Protein AF-0000000069652995 (afdb_homodimer)

Secondary structure (DSSP, 8-state):
-HHHHHHHHHHHHHHHHHHHHHHHHHHHHHHHHHHHHHHHHHHHHHHHHHHH-TTS----TT--EEE-HHHHHHHHHHHHHHHHHHHH-S--TTPPP--EEE---HHHHHHHHHHHHHHHHHHHHHTTTS-TTS-------S---S-S------TTS-------/-HHHHHHHHHHHHHHHHHHHHHHHHHHHHHHHHHHHHHHHHHHHHHHHHHHH-TTS----TT--EEE-HHHHHHHHHHHHHHHHHHHH-S--TTPPP--EEE---HHHHHHHHHHHHHHHHHHHHHTTSS-TTS-----S-S---TTS------TTS-------

Radius of gyration: 25.68 Å; Cα contacts (8 Å, |Δi|>4): 284; chains: 2; bounding box: 62×75×65 Å

Foldseek 3Di:
DVVVVVVVVVVVVVVLVVLVVVLVVVVVVVQVVLCVVLVVLLVVLLVVVCVLCVPPPSPPPPDDDDDGPVRSVVSSVVSVVVVCCSVVNDDDPDDDDDDDDDDDDPSVVSVVVSVVVVVVVVCVPPPVPPDPAAPPVPDDDDDPDPDDDRPRHHPPPPPDPPPD/DVVVVVVVVVVVVVVLVVLVVVLVVVVVVVQVVLVVVLVVLLVVLLVVVCVLCVPPPSPPPPDDDDDGPVRSVVSSVVSVVVVCCSVVNDDDPDDDDDDDDDDDDPSVVSVVVSVVVVVVVVCVPPPPPPDPDDDPVPDDDDDPDPPDDRPRPPPPPPPDPPPD

Organism: Araneus ventricosus (NCBI:txid182803)

Structure (mmCIF, N/CA/C/O backbone):
data_AF-0000000069652995-model_v1
#
loop_
_entity.id
_entity.type
_entity.pdbx_description
1 polymer 'Uncharacterized protein'
#
loop_
_atom_site.group_PDB
_atom_site.id
_atom_site.type_symbol
_atom_site.label_atom_id
_atom_site.label_alt_id
_atom_site.label_comp_id
_atom_site.label_asym_id
_atom_site.label_entity_id
_atom_site.label_seq_id
_atom_site.pdbx_PDB_ins_code
_atom_site.Cartn_x
_atom_site.Cartn_y
_atom_site.Cartn_z
_atom_site.occupancy
_atom_site.B_iso_or_equiv
_atom_site.auth_seq_id
_atom_site.auth_comp_id
_atom_site.auth_asym_id
_atom_site.auth_atom_id
_atom_site.pdbx_PDB_model_num
ATOM 1 N N . VAL A 1 1 ? -3.199 -42.75 -15.859 1 68.06 1 VAL A N 1
ATOM 2 C CA . VAL A 1 1 ? -3.514 -42.219 -14.547 1 68.06 1 VAL A CA 1
ATOM 3 C C . VAL A 1 1 ? -2.547 -41.062 -14.211 1 68.06 1 VAL A C 1
ATOM 5 O O . VAL A 1 1 ? -2.973 -39.969 -13.914 1 68.06 1 VAL A O 1
ATOM 8 N N . LEU A 1 2 ? -1.326 -41.344 -14.555 1 74.88 2 LEU A N 1
ATOM 9 C CA . LEU A 1 2 ? -0.29 -40.375 -14.203 1 74.88 2 LEU A CA 1
ATOM 10 C C . LEU A 1 2 ? -0.426 -39.094 -15.023 1 74.88 2 LEU A C 1
ATOM 12 O O . LEU A 1 2 ? -0.354 -38 -14.477 1 74.88 2 LEU A O 1
ATOM 16 N N . VAL A 1 3 ? -0.764 -39.25 -16.266 1 75.81 3 VAL A N 1
ATOM 17 C CA . VAL A 1 3 ? -0.877 -38.125 -17.172 1 75.81 3 VAL A CA 1
ATOM 18 C C . VAL A 1 3 ? -2.072 -37.25 -16.781 1 75.81 3 VAL A C 1
ATOM 20 O O . VAL A 1 3 ? -1.982 -36.031 -16.766 1 75.81 3 VAL A O 1
ATOM 23 N N . ARG A 1 4 ? -3.117 -37.844 -16.422 1 78.81 4 ARG A N 1
ATOM 24 C CA . ARG A 1 4 ? -4.324 -37.125 -16.031 1 78.81 4 ARG A CA 1
ATOM 25 C C . ARG A 1 4 ? -4.102 -36.375 -14.727 1 78.81 4 ARG A C 1
ATOM 27 O 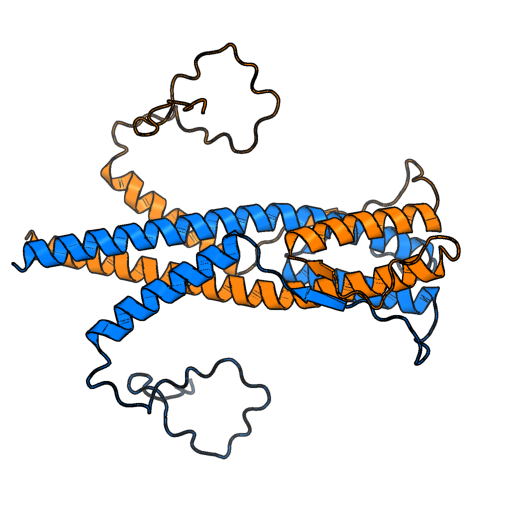O . ARG A 1 4 ? -4.508 -35.219 -14.617 1 78.81 4 ARG A O 1
ATOM 34 N N . ASP A 1 5 ? -3.455 -37.031 -13.812 1 80.56 5 ASP A N 1
ATOM 35 C CA . ASP A 1 5 ? -3.154 -36.375 -12.539 1 80.56 5 ASP A CA 1
ATOM 36 C C . ASP A 1 5 ? -2.252 -35.156 -12.734 1 80.56 5 ASP A C 1
ATOM 38 O O . ASP A 1 5 ? -2.484 -34.125 -12.141 1 80.56 5 ASP A O 1
ATOM 42 N N . LEU A 1 6 ? -1.29 -35.344 -13.578 1 80.56 6 LEU A N 1
ATOM 43 C CA . LEU A 1 6 ? -0.361 -34.25 -13.844 1 80.56 6 LEU A CA 1
ATOM 44 C C . LEU A 1 6 ? -1.064 -33.094 -14.562 1 80.56 6 LEU A C 1
ATOM 46 O O . LEU A 1 6 ? -0.786 -31.938 -14.297 1 80.56 6 LEU A O 1
ATOM 50 N N . ALA A 1 7 ? -1.913 -33.469 -15.359 1 83.69 7 ALA A N 1
ATOM 51 C CA . ALA A 1 7 ? -2.66 -32.469 -16.109 1 83.69 7 ALA A CA 1
ATOM 52 C C . ALA A 1 7 ? -3.594 -31.688 -15.18 1 83.69 7 ALA A C 1
ATOM 54 O O . ALA A 1 7 ? -3.748 -30.469 -15.32 1 83.69 7 ALA A O 1
ATOM 55 N N . GLU A 1 8 ? -4.191 -32.375 -14.258 1 84.31 8 GLU A N 1
ATOM 56 C CA . GLU A 1 8 ? -5.086 -31.734 -13.289 1 84.31 8 GLU A CA 1
ATOM 57 C C . GLU A 1 8 ? -4.32 -30.812 -12.352 1 84.31 8 GLU A C 1
ATOM 59 O O . GLU A 1 8 ? -4.801 -29.719 -12.016 1 84.31 8 GLU A O 1
ATOM 64 N N . GLN A 1 9 ? -3.24 -31.281 -11.984 1 83.25 9 GLN A N 1
ATOM 65 C CA . GLN A 1 9 ? -2.406 -30.453 -11.109 1 83.25 9 GLN A CA 1
ATOM 66 C C . GLN A 1 9 ? -1.92 -29.203 -11.836 1 83.25 9 GLN A C 1
ATOM 68 O O . GLN A 1 9 ? -1.901 -28.125 -11.258 1 83.25 9 GLN A O 1
ATOM 73 N N . LYS A 1 10 ? -1.518 -29.422 -13.023 1 85.69 10 LYS A N 1
ATOM 74 C CA . LYS A 1 10 ? -1.101 -28.281 -13.828 1 85.69 10 LYS A CA 1
ATOM 75 C C . LYS A 1 10 ? -2.221 -27.25 -13.953 1 85.69 10 LYS A C 1
ATOM 77 O O . LYS A 1 10 ? -1.979 -26.047 -13.852 1 85.69 10 LYS A O 1
ATOM 82 N N . ALA A 1 11 ? -3.357 -27.781 -14.203 1 87.81 11 ALA A N 1
ATOM 83 C CA . ALA A 1 11 ? -4.512 -26.891 -14.336 1 87.81 11 ALA A CA 1
ATOM 84 C C . ALA A 1 11 ? -4.766 -26.125 -13.039 1 87.81 11 ALA A C 1
ATOM 86 O O . ALA A 1 11 ? -5.027 -24.922 -13.062 1 87.81 11 ALA A O 1
ATOM 87 N N . ALA A 1 12 ? -4.68 -26.812 -11.938 1 86.88 12 ALA A N 1
ATOM 88 C CA . ALA A 1 12 ? -4.898 -26.188 -10.633 1 86.88 12 ALA A CA 1
ATOM 89 C C . ALA A 1 12 ? -3.846 -25.125 -10.344 1 86.88 12 ALA A C 1
ATOM 91 O O . ALA A 1 12 ? -4.168 -24.047 -9.859 1 86.88 12 ALA A O 1
ATOM 92 N N . LEU A 1 13 ? -2.631 -25.453 -10.695 1 89.06 13 LEU A N 1
ATOM 93 C CA . LEU A 1 13 ? -1.534 -24.516 -10.484 1 89.06 13 LEU A CA 1
ATOM 94 C C . LEU A 1 13 ? -1.693 -23.297 -11.383 1 89.06 13 LEU A C 1
ATOM 96 O O . LEU A 1 13 ? -1.429 -22.172 -10.953 1 89.06 13 LEU A O 1
ATOM 100 N N . SER A 1 14 ? -2.09 -23.562 -12.539 1 88.5 14 SER A N 1
ATOM 101 C CA . SER A 1 14 ? -2.297 -22.469 -13.484 1 88.5 14 SER A CA 1
ATOM 102 C C . SER A 1 14 ? -3.391 -21.516 -13.008 1 88.5 14 SER A C 1
ATOM 104 O O . SER A 1 14 ? -3.26 -20.297 -13.133 1 88.5 14 SER A O 1
ATOM 106 N N . LEU A 1 15 ? -4.426 -22.047 -12.445 1 91.19 15 LEU A N 1
ATOM 107 C CA . LEU A 1 15 ? -5.527 -21.25 -11.922 1 91.19 15 LEU A CA 1
ATOM 108 C C . LEU A 1 15 ? -5.066 -20.406 -10.734 1 91.19 15 LEU A C 1
ATOM 110 O O . LEU A 1 15 ? -5.375 -19.219 -10.648 1 91.19 15 LEU A O 1
ATOM 114 N N . SER A 1 16 ? -4.379 -21 -9.898 1 92.38 16 SER A N 1
ATOM 115 C CA . SER A 1 16 ? -3.883 -20.312 -8.719 1 92.38 16 SER A CA 1
ATOM 116 C C . SER A 1 16 ? -2.91 -19.203 -9.102 1 92.38 16 SER A C 1
ATOM 118 O O . SER A 1 16 ? -2.916 -18.125 -8.492 1 92.38 16 SER A O 1
ATOM 120 N N . LEU A 1 17 ? -2.121 -19.484 -10.031 1 93.12 17 LEU A N 1
ATOM 121 C CA . LEU A 1 17 ? -1.191 -18.469 -10.523 1 93.12 17 LEU A CA 1
ATOM 122 C C . LEU A 1 17 ? -1.941 -17.312 -11.164 1 93.12 17 LEU A C 1
ATOM 124 O O . LEU A 1 17 ? -1.585 -16.141 -10.953 1 93.12 17 LEU A O 1
ATOM 128 N N . GLY A 1 18 ? -2.91 -17.609 -11.875 1 94.62 18 GLY A N 1
ATOM 129 C CA . GLY A 1 18 ? -3.75 -16.578 -12.453 1 94.62 18 GLY A CA 1
ATOM 130 C C . GLY A 1 18 ? -4.375 -15.664 -11.414 1 94.62 18 GLY A C 1
ATOM 131 O O . GLY A 1 18 ? -4.34 -14.445 -11.555 1 94.62 18 GLY A O 1
ATOM 132 N N . ARG A 1 19 ? -4.871 -16.25 -10.398 1 94 19 ARG A N 1
ATOM 133 C CA . ARG A 1 19 ? -5.477 -15.5 -9.312 1 94 19 ARG A CA 1
ATOM 134 C C . ARG A 1 19 ? -4.441 -14.633 -8.602 1 94 19 ARG A C 1
ATOM 136 O O . ARG A 1 19 ? -4.707 -13.477 -8.273 1 94 19 ARG A O 1
ATOM 143 N N . SER A 1 20 ? -3.342 -15.258 -8.375 1 97.25 20 SER A N 1
ATOM 144 C CA . SER A 1 20 ? -2.291 -14.531 -7.676 1 97.25 20 SER A CA 1
ATOM 145 C C . SER A 1 20 ? -1.816 -13.328 -8.484 1 97.25 20 SER A C 1
ATOM 147 O O . SER A 1 20 ? -1.59 -12.25 -7.93 1 97.25 20 SER A O 1
ATOM 149 N N . THR A 1 21 ? -1.702 -13.477 -9.734 1 96.12 21 THR A N 1
ATOM 150 C CA . THR A 1 21 ? -1.224 -12.391 -10.586 1 96.12 21 THR A CA 1
ATOM 151 C C . THR A 1 21 ? -2.266 -11.281 -10.68 1 96.12 21 THR A C 1
ATOM 153 O O . THR A 1 21 ? -1.918 -10.102 -10.734 1 96.12 21 THR A O 1
ATOM 156 N N . GLU A 1 22 ? -3.482 -11.602 -10.688 1 96.81 22 GLU A N 1
ATOM 157 C CA . GLU A 1 22 ? -4.555 -10.617 -10.688 1 96.81 22 GLU A CA 1
ATOM 158 C C . GLU A 1 22 ? -4.543 -9.789 -9.398 1 96.81 22 GLU A C 1
ATOM 160 O O . GLU A 1 22 ? -4.73 -8.578 -9.43 1 96.81 22 GLU A O 1
ATOM 165 N N . ILE A 1 23 ? -4.375 -10.43 -8.359 1 98 23 ILE A N 1
ATOM 166 C CA . ILE A 1 23 ? -4.297 -9.758 -7.066 1 98 23 ILE A CA 1
ATOM 167 C C . ILE A 1 23 ? -3.127 -8.781 -7.062 1 98 23 ILE A C 1
ATOM 169 O O . ILE A 1 23 ? -3.271 -7.633 -6.637 1 98 23 ILE A O 1
ATOM 173 N N . ILE A 1 24 ? -2.035 -9.227 -7.562 1 98.5 24 ILE A N 1
ATOM 174 C CA . ILE A 1 24 ? -0.835 -8.406 -7.59 1 98.5 24 ILE A CA 1
ATOM 175 C C . ILE A 1 24 ? -1.075 -7.172 -8.461 1 98.5 24 ILE A C 1
ATOM 177 O O . ILE A 1 24 ? -0.729 -6.055 -8.078 1 98.5 24 ILE A O 1
ATOM 181 N N . LYS A 1 25 ? -1.682 -7.352 -9.594 1 97.06 25 LYS A N 1
ATOM 182 C CA . LYS A 1 25 ? -1.97 -6.234 -10.492 1 97.06 25 LYS A CA 1
ATOM 183 C C . LYS A 1 25 ? -2.889 -5.215 -9.828 1 97.06 25 LYS A C 1
ATOM 185 O O . LYS A 1 25 ? -2.672 -4.008 -9.938 1 97.06 25 LYS A O 1
ATOM 190 N N . THR A 1 26 ? -3.863 -5.738 -9.164 1 98.38 26 THR A N 1
ATOM 191 C CA . THR A 1 26 ? -4.816 -4.859 -8.492 1 98.38 26 THR A CA 1
ATOM 192 C C . THR A 1 26 ? -4.137 -4.09 -7.367 1 98.38 26 THR A C 1
ATOM 194 O O . THR A 1 26 ? -4.363 -2.889 -7.199 1 98.38 26 THR A O 1
ATOM 197 N N . ILE A 1 27 ? -3.248 -4.746 -6.645 1 98.44 27 ILE A N 1
ATOM 198 C CA . ILE A 1 27 ? -2.529 -4.105 -5.547 1 98.44 27 ILE A CA 1
ATOM 199 C C . ILE A 1 27 ? -1.645 -2.988 -6.094 1 98.44 27 ILE A C 1
ATOM 201 O O . ILE A 1 27 ? -1.604 -1.891 -5.535 1 98.44 27 ILE A O 1
ATOM 205 N N . LEU A 1 28 ? -1.003 -3.254 -7.176 1 98.12 28 LEU A N 1
ATOM 206 C CA . LEU A 1 28 ? -0.114 -2.262 -7.773 1 98.12 28 LEU A CA 1
ATOM 207 C C . LEU A 1 28 ? -0.898 -1.037 -8.234 1 98.12 28 LEU A C 1
ATOM 209 O O . LEU A 1 28 ? -0.427 0.095 -8.094 1 98.12 28 LEU A O 1
ATOM 213 N N . ALA A 1 29 ? -2.062 -1.246 -8.742 1 96.69 29 ALA A N 1
ATOM 214 C CA . ALA A 1 29 ? -2.926 -0.136 -9.141 1 96.69 29 ALA A CA 1
ATOM 215 C C . ALA A 1 29 ? -3.363 0.675 -7.922 1 96.69 29 ALA A C 1
ATOM 217 O O . ALA A 1 29 ? -3.379 1.908 -7.965 1 96.69 29 ALA A O 1
ATOM 218 N N . GLU A 1 30 ? -3.686 0.012 -6.879 1 98 30 GLU A N 1
ATOM 219 C CA . GLU A 1 30 ? -4.074 0.682 -5.641 1 98 30 GLU A CA 1
ATOM 220 C C . GLU A 1 30 ? -2.912 1.479 -5.055 1 98 30 GLU A C 1
ATOM 222 O O . GLU A 1 30 ? -3.115 2.549 -4.48 1 98 30 GLU A O 1
ATOM 227 N N . HIS A 1 31 ? -1.716 0.932 -5.219 1 98.31 31 HIS A N 1
ATOM 228 C CA . HIS A 1 31 ? -0.527 1.635 -4.75 1 98.31 31 HIS A CA 1
ATOM 229 C C . HIS A 1 31 ? -0.35 2.963 -5.477 1 98.31 31 HIS A C 1
ATOM 231 O O . HIS A 1 31 ? 0.066 3.955 -4.875 1 98.31 31 HIS A O 1
ATOM 237 N N . THR A 1 32 ? -0.683 2.928 -6.734 1 97.19 32 THR A N 1
ATOM 238 C CA . THR A 1 32 ? -0.56 4.156 -7.512 1 97.19 32 THR A CA 1
ATOM 239 C C . THR A 1 32 ? -1.54 5.215 -7.008 1 97.19 32 THR A C 1
ATOM 241 O O . THR A 1 32 ? -1.169 6.375 -6.824 1 97.19 32 THR A O 1
ATOM 244 N N . VAL A 1 33 ? -2.732 4.805 -6.738 1 97.75 33 VAL A N 1
ATOM 245 C CA . VAL A 1 33 ? -3.758 5.707 -6.227 1 97.75 33 VAL A CA 1
ATOM 246 C C . VAL A 1 33 ? -3.352 6.227 -4.852 1 97.75 33 VAL A C 1
ATOM 248 O O . VAL A 1 33 ? -3.471 7.422 -4.57 1 97.75 33 VAL A O 1
ATOM 251 N N . LEU A 1 34 ? -2.867 5.336 -4.078 1 98.31 34 LEU A N 1
ATOM 252 C CA . LEU A 1 34 ? -2.453 5.68 -2.723 1 98.31 34 LEU A CA 1
ATOM 253 C C . LEU A 1 34 ? -1.283 6.66 -2.742 1 98.31 34 LEU A C 1
ATOM 255 O O . LEU A 1 34 ? -1.253 7.613 -1.96 1 98.31 34 LEU A O 1
ATOM 259 N N . PHE A 1 35 ? -0.404 6.461 -3.613 1 97.94 35 PHE A N 1
ATOM 260 C CA . PHE A 1 35 ? 0.761 7.332 -3.709 1 97.94 35 PHE A CA 1
ATOM 261 C C . PHE A 1 35 ? 0.345 8.758 -4.055 1 97.94 35 PHE A C 1
ATOM 263 O O . PHE A 1 35 ? 0.853 9.719 -3.469 1 97.94 35 PHE A O 1
ATOM 270 N N . GLU A 1 36 ? -0.537 8.883 -4.938 1 96.69 36 GLU A N 1
ATOM 271 C CA . GLU A 1 36 ? -1.001 10.203 -5.336 1 96.69 36 GLU A CA 1
ATOM 272 C C . GLU A 1 36 ? -1.655 10.938 -4.168 1 96.69 36 GLU A C 1
ATOM 274 O O . GLU A 1 36 ? -1.398 12.117 -3.945 1 96.69 36 GLU A O 1
ATOM 279 N N . ALA A 1 37 ? -2.428 10.211 -3.453 1 97.69 37 ALA A N 1
ATOM 280 C CA . ALA A 1 37 ? -3.094 10.805 -2.297 1 97.69 37 ALA A CA 1
ATOM 281 C C . ALA A 1 37 ? -2.082 11.234 -1.238 1 97.69 37 ALA A C 1
ATOM 283 O O . ALA A 1 37 ? -2.16 12.344 -0.71 1 97.69 37 ALA A O 1
ATOM 284 N N . LEU A 1 38 ? -1.142 10.406 -1.001 1 98.12 38 LEU A N 1
ATOM 285 C CA . LEU A 1 38 ? -0.16 10.68 0.042 1 98.12 38 LEU A CA 1
ATOM 286 C C . LEU A 1 38 ? 0.799 11.781 -0.394 1 98.12 38 LEU A C 1
ATOM 288 O O . LEU A 1 38 ? 1.246 12.586 0.431 1 98.12 38 LEU A O 1
ATOM 292 N N . SER A 1 39 ? 1.125 11.766 -1.663 1 96.25 39 SER A N 1
ATOM 293 C CA . SER A 1 39 ? 1.978 12.828 -2.191 1 96.25 39 SER A CA 1
ATOM 294 C C . SER A 1 39 ? 1.321 14.195 -2.035 1 96.25 39 SER A C 1
ATOM 296 O O . SER A 1 39 ? 1.982 15.164 -1.666 1 96.25 39 SER A O 1
ATOM 298 N N . SER A 1 40 ? 0.096 14.273 -2.324 1 95.44 40 SER A N 1
ATOM 299 C CA . SER A 1 40 ? -0.647 15.516 -2.152 1 95.44 40 SER A CA 1
ATOM 300 C C . SER A 1 40 ? -0.675 15.945 -0.689 1 95.44 40 SER A C 1
ATOM 302 O O . SER A 1 40 ? -0.472 17.125 -0.377 1 95.44 40 SER A O 1
ATOM 304 N N . ALA A 1 41 ? -0.953 14.984 0.166 1 97.31 41 ALA A N 1
ATOM 305 C CA . ALA A 1 41 ? -0.955 15.281 1.597 1 97.31 41 ALA A CA 1
ATOM 306 C C . ALA A 1 41 ? 0.407 15.797 2.053 1 97.31 41 ALA A C 1
ATOM 308 O O . ALA A 1 41 ? 0.489 16.766 2.812 1 97.31 41 ALA A O 1
ATOM 309 N N . ASN A 1 42 ? 1.424 15.141 1.595 1 96.06 42 ASN A N 1
ATOM 310 C CA . ASN A 1 42 ? 2.783 15.555 1.922 1 96.06 42 ASN A CA 1
ATOM 311 C C . ASN A 1 42 ? 3.062 16.984 1.459 1 96.06 42 ASN A C 1
ATOM 313 O O . ASN A 1 42 ? 3.662 17.781 2.191 1 96.06 42 ASN A O 1
ATOM 317 N N . SER A 1 43 ? 2.678 17.25 0.292 1 94 43 SER A N 1
ATOM 318 C CA . SER A 1 43 ? 2.859 18.594 -0.248 1 94 43 SER A CA 1
ATOM 319 C C . SER A 1 43 ? 2.139 19.641 0.604 1 94 43 SER A C 1
ATOM 321 O O . SER A 1 43 ? 2.709 20.672 0.932 1 94 43 SER A O 1
ATOM 323 N N . ASN A 1 44 ? 0.93 19.375 0.939 1 93.94 44 ASN A N 1
ATOM 324 C CA . ASN A 1 44 ? 0.166 20.281 1.793 1 93.94 44 ASN A CA 1
ATOM 325 C C . ASN A 1 44 ? 0.865 20.516 3.129 1 93.94 44 ASN A C 1
ATOM 327 O O . ASN A 1 44 ? 0.966 21.656 3.59 1 93.94 44 ASN A O 1
ATOM 331 N N . LEU A 1 45 ? 1.353 19.5 3.701 1 94.62 45 LEU A N 1
ATOM 332 C CA . LEU A 1 45 ? 1.978 19.609 5.016 1 94.62 45 LEU A CA 1
ATOM 333 C C . LEU A 1 45 ? 3.303 20.359 4.93 1 94.62 45 LEU A C 1
ATOM 335 O O . LEU A 1 45 ? 3.664 21.094 5.852 1 94.62 45 LEU A O 1
ATOM 339 N N . GLN A 1 46 ? 3.945 20.125 3.867 1 92.44 46 GLN A N 1
ATOM 340 C CA . GLN A 1 46 ? 5.199 20.844 3.672 1 92.44 46 GLN A CA 1
ATOM 341 C C . GLN A 1 46 ? 4.949 22.344 3.541 1 92.44 46 GLN A C 1
ATOM 343 O O . GLN A 1 46 ? 5.715 23.156 4.07 1 92.44 46 GLN A O 1
ATOM 348 N N . VAL A 1 47 ? 3.957 22.703 2.809 1 90.69 47 VAL A N 1
ATOM 349 C CA . VAL A 1 47 ? 3.604 24.109 2.643 1 90.69 47 VAL A CA 1
ATOM 350 C C . VAL A 1 47 ? 3.266 24.719 4 1 90.69 47 VAL A C 1
ATOM 352 O O . VAL A 1 47 ? 3.738 25.812 4.332 1 90.69 47 VAL A O 1
ATOM 355 N N . ILE A 1 48 ? 2.531 24 4.805 1 91.44 48 ILE A N 1
ATOM 356 C CA . ILE A 1 48 ? 2.174 24.469 6.137 1 91.44 48 ILE A CA 1
ATOM 357 C C . ILE A 1 48 ? 3.434 24.594 6.992 1 91.44 48 ILE A C 1
ATOM 359 O O . ILE A 1 48 ? 3.619 25.609 7.676 1 91.44 48 ILE A O 1
ATOM 363 N N . SER A 1 49 ? 4.203 23.609 6.949 1 90.94 49 SER A N 1
ATOM 364 C CA . SER A 1 49 ? 5.434 23.609 7.738 1 90.94 49 SER A CA 1
ATOM 365 C C . SER A 1 49 ? 6.332 24.781 7.363 1 90.94 49 SER A C 1
ATOM 367 O O . SER A 1 49 ? 6.93 25.422 8.234 1 90.94 49 SER A O 1
ATOM 369 N N . SER A 1 50 ? 6.465 25 6.086 1 87.75 50 SER A N 1
ATOM 370 C CA . SER A 1 50 ? 7.297 26.109 5.621 1 87.75 50 SER A CA 1
ATOM 371 C C . SER A 1 50 ? 6.734 27.453 6.07 1 87.75 50 SER A C 1
ATOM 373 O O . SER A 1 50 ? 7.492 28.375 6.371 1 87.75 50 SER A O 1
ATOM 375 N N . ALA A 1 51 ? 5.453 27.625 6.145 1 85.81 51 ALA A N 1
ATOM 376 C CA . ALA A 1 51 ? 4.789 28.859 6.539 1 85.81 51 ALA A CA 1
ATOM 377 C C . ALA A 1 51 ? 4.969 29.125 8.031 1 85.81 51 ALA A C 1
ATOM 379 O O . ALA A 1 51 ? 5.031 30.281 8.461 1 85.81 51 ALA A O 1
ATOM 380 N N . PHE A 1 52 ? 5.082 28.141 8.805 1 85.38 52 PHE A N 1
ATOM 381 C CA . PHE A 1 52 ? 5.141 28.297 10.25 1 85.38 52 PHE A CA 1
ATOM 382 C C . PHE A 1 52 ? 6.57 28.156 10.758 1 85.38 52 PHE A C 1
ATOM 384 O O . PHE A 1 52 ? 6.812 28.188 11.961 1 85.38 52 PHE A O 1
ATOM 391 N N . ASN A 1 53 ? 7.426 27.859 9.961 1 77.81 53 ASN A N 1
ATOM 392 C CA . ASN A 1 53 ? 8.844 27.828 10.312 1 77.81 53 ASN A CA 1
ATOM 393 C C . ASN A 1 53 ? 9.672 28.719 9.391 1 77.81 53 ASN A C 1
ATOM 395 O O . ASN A 1 53 ? 10.523 28.219 8.648 1 77.81 53 ASN A O 1
ATOM 399 N N . PRO A 1 54 ? 9.5 30.016 9.336 1 65.38 54 PRO A N 1
ATOM 400 C CA . PRO A 1 54 ? 10.195 30.906 8.398 1 65.38 54 PRO A CA 1
ATOM 401 C C . PRO A 1 54 ? 11.711 30.781 8.492 1 65.38 54 PRO A C 1
ATOM 403 O O . PRO A 1 54 ? 12.414 31.016 7.508 1 65.38 54 PRO A O 1
ATOM 406 N N . GLY A 1 55 ? 12.352 30.594 9.523 1 62.31 55 GLY A N 1
ATOM 407 C CA . GLY A 1 55 ? 13.797 30.516 9.648 1 62.31 55 GLY A CA 1
ATOM 408 C C . GLY A 1 55 ? 14.359 29.172 9.227 1 62.31 55 GLY A C 1
ATOM 409 O O . GLY A 1 55 ? 15.578 29.016 9.117 1 62.31 55 GLY A O 1
ATOM 410 N N . SER A 1 56 ? 13.602 28.234 9.227 1 57.31 56 SER A N 1
ATOM 411 C CA . SER A 1 56 ? 14.125 26.906 8.922 1 57.31 56 SER A CA 1
ATOM 412 C C . SER A 1 56 ? 14.305 26.719 7.418 1 57.31 56 SER A C 1
ATOM 414 O O . SER A 1 56 ? 13.562 27.281 6.621 1 57.31 56 SER A O 1
ATOM 416 N N . LYS A 1 57 ? 15.594 26.641 6.926 1 51.53 57 LYS A N 1
ATOM 417 C CA . LYS A 1 57 ? 15.984 26.359 5.547 1 51.53 57 LYS A CA 1
ATOM 418 C C . LYS A 1 57 ? 14.938 25.5 4.844 1 51.53 57 LYS A C 1
ATOM 420 O O . LYS A 1 57 ? 14.703 24.359 5.234 1 51.53 57 LYS A O 1
ATOM 425 N N . ILE A 1 58 ? 13.82 26.031 4.387 1 52.16 58 ILE A N 1
ATOM 426 C CA . ILE A 1 58 ? 12.797 25.359 3.594 1 52.16 58 ILE A CA 1
ATOM 427 C C . ILE A 1 58 ? 13.453 24.406 2.6 1 52.16 58 ILE A C 1
ATOM 429 O O . ILE A 1 58 ? 14.445 24.766 1.956 1 52.16 58 ILE A O 1
ATOM 433 N N . SER A 1 59 ? 13.516 23.172 2.846 1 54.09 59 SER A N 1
ATOM 434 C CA . SER A 1 59 ? 13.914 22.375 1.69 1 54.09 59 SER A CA 1
ATOM 435 C C . SER A 1 59 ? 13.344 22.938 0.398 1 54.09 59 SER A C 1
ATOM 437 O O . SER A 1 59 ? 12.195 23.406 0.368 1 54.09 59 SER A O 1
ATOM 439 N N . SER A 1 60 ? 14.117 23.453 -0.391 1 56.94 60 SER A N 1
ATOM 440 C CA . SER A 1 60 ? 13.719 24.047 -1.662 1 56.94 60 SER A CA 1
ATOM 441 C C . SER A 1 60 ? 12.547 23.297 -2.281 1 56.94 60 SER A C 1
ATOM 443 O O . SER A 1 60 ? 12.617 22.078 -2.479 1 56.94 60 SER A O 1
ATOM 445 N N . PRO A 1 61 ? 11.352 23.875 -2.162 1 58.12 61 PRO A N 1
ATOM 446 C CA . PRO A 1 61 ? 10.188 23.281 -2.818 1 58.12 61 PRO A CA 1
ATOM 447 C C . PRO A 1 61 ? 10.531 22.641 -4.16 1 58.12 61 PRO A C 1
ATOM 449 O O . PRO A 1 61 ? 9.812 21.75 -4.621 1 58.12 61 PRO A O 1
ATOM 452 N N . SER A 1 62 ? 11.516 23.297 -4.867 1 56.38 62 SER A N 1
ATOM 453 C CA . SER A 1 62 ? 11.727 22.922 -6.258 1 56.38 62 SER A CA 1
ATOM 454 C C . SER A 1 62 ? 12.344 21.531 -6.363 1 56.38 62 SER A C 1
ATOM 456 O O . SER A 1 62 ? 12.477 20.984 -7.465 1 56.38 62 SER A O 1
ATOM 458 N N . ASN A 1 63 ? 12.609 20.922 -5.176 1 59.44 63 ASN A N 1
ATOM 459 C CA . ASN A 1 63 ? 13.336 19.672 -5.367 1 59.44 63 ASN A CA 1
ATOM 460 C C . ASN A 1 63 ? 12.398 18.469 -5.312 1 59.44 63 ASN A C 1
ATOM 462 O O . ASN A 1 63 ? 11.695 18.266 -4.32 1 59.44 63 ASN A O 1
ATOM 466 N N . ASN A 1 64 ? 12.141 18.047 -6.473 1 72.94 64 ASN A N 1
ATOM 467 C CA . ASN A 1 64 ? 11.398 16.812 -6.621 1 72.94 64 ASN A CA 1
ATOM 468 C C . ASN A 1 64 ? 12.055 15.672 -5.844 1 72.94 64 ASN A C 1
ATOM 470 O O . ASN A 1 64 ? 13.086 15.141 -6.258 1 72.94 64 ASN A O 1
ATOM 474 N N . SER A 1 65 ? 11.453 15.43 -4.664 1 85.25 65 SER A N 1
ATOM 475 C CA . SER A 1 65 ? 11.984 14.32 -3.869 1 85.25 65 SER A CA 1
ATOM 476 C C . SER A 1 65 ? 11.422 12.984 -4.336 1 85.25 65 SER A C 1
ATOM 478 O O . SER A 1 65 ? 10.25 12.898 -4.703 1 85.25 65 SER A O 1
ATOM 480 N N . ARG A 1 66 ? 12.375 12.07 -4.5 1 90.38 66 ARG A N 1
ATOM 481 C CA . ARG A 1 66 ? 11.961 10.719 -4.855 1 90.38 66 ARG A CA 1
ATOM 482 C C . ARG A 1 66 ? 11.57 9.922 -3.615 1 90.38 66 ARG A C 1
ATOM 484 O O . ARG A 1 66 ? 12.328 9.875 -2.641 1 90.38 66 ARG A O 1
ATOM 491 N N . MET A 1 67 ? 10.297 9.375 -3.635 1 94.38 67 MET A N 1
ATOM 492 C CA . MET A 1 67 ? 9.852 8.617 -2.471 1 94.38 67 MET A CA 1
ATOM 493 C C . MET A 1 67 ? 8.977 7.438 -2.893 1 94.38 67 MET A C 1
ATOM 495 O O . MET A 1 67 ? 8.266 7.512 -3.896 1 94.38 67 MET A O 1
ATOM 499 N N . ASP A 1 68 ? 9.117 6.363 -2.086 1 95.25 68 ASP A N 1
ATOM 500 C CA . ASP A 1 68 ? 8.172 5.262 -2.238 1 95.25 68 ASP A CA 1
ATOM 501 C C . ASP A 1 68 ? 7.047 5.352 -1.206 1 95.25 68 ASP A C 1
ATOM 503 O O . ASP A 1 68 ? 7.012 6.281 -0.4 1 95.25 68 ASP A O 1
ATOM 507 N N . LEU A 1 69 ? 6.195 4.457 -1.24 1 97.88 69 LEU A N 1
ATOM 508 C CA . LEU A 1 69 ? 5.012 4.516 -0.389 1 97.88 69 LEU A CA 1
ATOM 509 C C . LEU A 1 69 ? 5.402 4.484 1.086 1 97.88 69 LEU A C 1
ATOM 511 O O . LEU A 1 69 ? 4.879 5.266 1.887 1 97.88 69 LEU A O 1
ATOM 515 N N . LEU A 1 70 ? 6.301 3.598 1.418 1 97.56 70 LEU A N 1
ATOM 516 C CA . LEU A 1 70 ? 6.715 3.488 2.812 1 97.56 70 LEU A CA 1
ATOM 517 C C . LEU A 1 70 ? 7.441 4.75 3.266 1 97.56 70 LEU A C 1
ATOM 519 O O . LEU A 1 70 ? 7.207 5.242 4.375 1 97.56 70 LEU A O 1
ATOM 523 N N . GLY A 1 71 ? 8.273 5.184 2.396 1 96.44 71 GLY A N 1
ATOM 524 C CA . GLY A 1 71 ? 8.953 6.434 2.689 1 96.44 71 GLY A CA 1
ATOM 525 C C . GLY A 1 71 ? 8.008 7.605 2.863 1 96.44 71 GLY A C 1
ATOM 526 O O . GLY A 1 71 ? 8.164 8.406 3.787 1 96.44 71 GLY A O 1
ATOM 527 N N . LEU A 1 72 ? 7.043 7.691 2.059 1 96.5 72 LEU A N 1
ATOM 528 C CA . LEU A 1 72 ? 6.035 8.742 2.143 1 96.5 72 LEU A CA 1
ATOM 529 C C . LEU A 1 72 ? 5.242 8.633 3.441 1 96.5 72 LEU A C 1
ATOM 531 O O . LEU A 1 72 ? 4.977 9.641 4.094 1 96.5 72 LEU A O 1
ATOM 535 N N . GLY A 1 73 ? 4.895 7.414 3.752 1 97.81 73 GLY A N 1
ATOM 536 C CA . GLY A 1 73 ? 4.207 7.203 5.02 1 97.81 73 GLY A CA 1
ATOM 537 C C . GLY A 1 73 ? 5.004 7.699 6.215 1 97.81 73 GLY A C 1
ATOM 538 O O . GLY A 1 73 ? 4.461 8.383 7.086 1 97.81 73 GLY A O 1
ATOM 539 N N . ARG A 1 74 ? 6.238 7.355 6.23 1 96.81 74 ARG A N 1
ATOM 540 C CA . ARG A 1 74 ? 7.102 7.777 7.328 1 96.81 74 ARG A CA 1
ATOM 541 C C . ARG A 1 74 ? 7.242 9.297 7.363 1 96.81 74 ARG A C 1
ATOM 543 O O . ARG A 1 74 ? 7.227 9.898 8.438 1 96.81 74 ARG A O 1
ATOM 550 N N . GLN A 1 75 ? 7.367 9.875 6.281 1 96.38 75 GLN A N 1
ATOM 551 C CA . GLN A 1 75 ? 7.5 11.328 6.195 1 96.38 75 GLN A CA 1
ATOM 552 C C . GLN A 1 75 ? 6.234 12.023 6.688 1 96.38 75 GLN A C 1
ATOM 554 O O . GLN A 1 75 ? 6.309 13.008 7.422 1 96.38 75 GLN A O 1
ATOM 559 N N . LEU A 1 76 ? 5.129 11.516 6.262 1 97.75 76 LEU A N 1
ATOM 560 C CA . LEU A 1 76 ? 3.859 12.094 6.684 1 97.75 76 LEU A CA 1
ATOM 561 C C . LEU A 1 76 ? 3.703 12.016 8.195 1 97.75 76 LEU A C 1
ATOM 563 O O . LEU A 1 76 ? 3.238 12.977 8.828 1 97.75 76 LEU A O 1
ATOM 567 N N . LYS A 1 77 ? 4.07 10.914 8.719 1 97.44 77 LYS A N 1
ATOM 568 C CA . LYS A 1 77 ? 4.016 10.75 10.172 1 97.44 77 LYS A CA 1
ATOM 569 C C . LYS A 1 77 ? 4.918 11.758 10.875 1 97.44 77 LYS A C 1
ATOM 571 O O . LYS A 1 77 ? 4.488 12.438 11.805 1 97.44 77 LYS A O 1
ATOM 576 N N . SER A 1 78 ? 6.09 11.836 10.43 1 96.88 78 SER A N 1
ATOM 577 C CA . SER A 1 78 ? 7.062 12.734 11.039 1 96.88 78 SER A CA 1
ATOM 578 C C . SER A 1 78 ? 6.641 14.188 10.891 1 96.88 78 SER A C 1
ATOM 580 O O . SER A 1 78 ? 6.66 14.945 11.867 1 96.88 78 SER A O 1
ATOM 582 N N . LEU A 1 79 ? 6.227 14.547 9.719 1 95.31 79 LEU A N 1
ATOM 583 C CA . LEU A 1 79 ? 5.832 15.922 9.438 1 95.31 79 LEU A CA 1
ATOM 584 C C . LEU A 1 79 ? 4.613 16.312 10.258 1 95.31 79 LEU A C 1
ATOM 586 O O . LEU A 1 79 ? 4.562 17.422 10.805 1 95.31 79 LEU A O 1
ATOM 590 N N . SER A 1 80 ? 3.688 15.438 10.312 1 96.12 80 SER A N 1
ATOM 591 C CA . SER A 1 80 ? 2.479 15.734 11.078 1 96.12 80 SER A CA 1
ATOM 592 C C . SER A 1 80 ? 2.785 15.875 12.562 1 96.12 80 SER A C 1
ATOM 594 O O . SER A 1 80 ? 2.195 16.719 13.25 1 96.12 80 SER A O 1
ATOM 596 N N . ASN A 1 81 ? 3.666 15.031 13.039 1 94.31 81 ASN A N 1
ATOM 597 C CA . ASN A 1 81 ? 4.07 15.125 14.438 1 94.31 81 ASN A CA 1
ATOM 598 C C . ASN A 1 81 ? 4.797 16.438 14.711 1 94.31 81 ASN A C 1
ATOM 600 O O . ASN A 1 81 ? 4.543 17.094 15.727 1 94.31 81 ASN A O 1
ATOM 604 N N . ASP A 1 82 ? 5.656 16.812 13.883 1 94 82 ASP A N 1
ATOM 605 C CA . ASP A 1 82 ? 6.383 18.078 14.016 1 94 82 ASP A CA 1
ATOM 606 C C . ASP A 1 82 ? 5.426 19.266 14 1 94 82 ASP A C 1
ATOM 608 O O . ASP A 1 82 ? 5.578 20.203 14.789 1 94 82 ASP A O 1
ATOM 612 N N . LEU A 1 83 ? 4.531 19.234 13.133 1 93.88 83 LEU A N 1
ATOM 613 C CA . LEU A 1 83 ? 3.551 20.312 13.023 1 93.88 83 LEU A CA 1
ATOM 614 C C . LEU A 1 83 ? 2.689 20.406 14.273 1 93.88 83 LEU A C 1
ATOM 616 O O . LEU A 1 83 ? 2.402 21.5 14.758 1 93.88 83 LEU A O 1
ATOM 620 N N . LYS A 1 84 ? 2.277 19.25 14.695 1 93.19 84 LYS A N 1
ATOM 621 C CA . LYS A 1 84 ? 1.484 19.219 15.914 1 93.19 84 LYS A CA 1
ATOM 622 C C . LYS A 1 84 ? 2.236 19.844 17.078 1 93.19 84 LYS A C 1
ATOM 624 O O . LYS A 1 84 ? 1.672 20.656 17.828 1 93.19 84 LYS A O 1
ATOM 629 N N . GLU A 1 85 ? 3.492 19.547 17.25 1 91.31 85 GLU A N 1
ATOM 630 C CA . GLU A 1 85 ? 4.312 20.094 18.328 1 91.31 85 GLU A CA 1
ATOM 631 C C . GLU A 1 85 ? 4.523 21.594 18.156 1 91.31 85 GLU A C 1
ATOM 633 O O . GLU A 1 85 ? 4.5 22.344 19.125 1 91.31 85 GLU A O 1
ATOM 638 N N . ARG A 1 86 ? 4.691 21.969 17.016 1 90.44 86 ARG A N 1
ATOM 639 C CA . ARG A 1 86 ? 4.961 23.375 16.719 1 90.44 86 ARG A CA 1
ATOM 640 C C . ARG A 1 86 ? 3.719 24.219 16.938 1 90.44 86 ARG A C 1
ATOM 642 O O . ARG A 1 86 ? 3.809 25.328 17.469 1 90.44 86 ARG A O 1
ATOM 649 N N . LEU A 1 87 ? 2.627 23.703 16.562 1 89.81 87 LEU A N 1
ATOM 650 C CA . LEU A 1 87 ? 1.402 24.5 16.578 1 89.81 87 LEU A CA 1
ATOM 651 C C . LEU A 1 87 ? 0.726 24.422 17.953 1 89.81 87 LEU A C 1
ATOM 653 O O . LEU A 1 87 ? 0.109 25.391 18.391 1 89.81 87 LEU A O 1
ATOM 657 N N . LEU A 1 88 ? 0.809 23.297 18.562 1 88.44 88 LEU A N 1
ATOM 658 C CA . LEU A 1 88 ? 0.046 23.094 19.781 1 88.44 88 LEU A CA 1
ATOM 659 C C . LEU A 1 88 ? 0.974 23 21 1 88.44 88 LEU A C 1
ATOM 661 O O . LEU A 1 88 ? 0.522 23.078 22.141 1 88.44 88 LEU A O 1
ATOM 665 N N . GLY A 1 89 ? 2.168 23 20.828 1 83.94 89 GLY A N 1
ATOM 666 C CA . GLY A 1 89 ? 3.102 22.797 21.922 1 83.94 89 GLY A CA 1
ATOM 667 C C . GLY A 1 89 ? 3.176 21.344 22.375 1 83.94 89 GLY A C 1
ATOM 668 O O . GLY A 1 89 ? 2.58 20.453 21.766 1 83.94 89 GLY A O 1
ATOM 669 N N . LYS A 1 90 ? 4.039 21.031 23.391 1 73 90 LYS A N 1
ATOM 670 C CA . LYS A 1 90 ? 4.254 19.672 23.875 1 73 90 LYS A CA 1
ATOM 671 C C . LYS A 1 90 ? 2.98 19.094 24.484 1 73 90 LYS A C 1
ATOM 673 O O . LYS A 1 90 ? 2.25 19.797 25.188 1 73 90 LYS A O 1
ATOM 678 N N . PRO A 1 91 ? 2.609 17.859 23.875 1 63.91 91 PRO A N 1
ATOM 679 C CA . PRO A 1 91 ? 1.345 17.219 24.25 1 63.91 91 PRO A CA 1
ATOM 680 C C . PRO A 1 91 ? 1.086 17.297 25.766 1 63.91 91 PRO A C 1
ATOM 682 O O . PRO A 1 91 ? 2.002 17.078 26.562 1 63.91 91 PRO A O 1
ATOM 685 N N . LEU A 1 92 ? -0.029 17.906 26.125 1 57.38 92 LEU A N 1
ATOM 686 C CA . LEU A 1 92 ? -0.501 17.688 27.484 1 57.38 92 LEU A CA 1
ATOM 687 C C . LEU A 1 92 ? -1.163 16.328 27.625 1 57.38 92 LEU A C 1
ATOM 689 O O . LEU A 1 92 ? -1.604 15.742 26.641 1 57.38 92 LEU A O 1
ATOM 693 N N . GLN A 1 93 ? -0.91 15.555 28.703 1 57.47 93 GLN A N 1
ATOM 694 C CA . GLN A 1 93 ? -1.459 14.266 29.109 1 57.47 93 GLN A CA 1
ATOM 695 C C . GLN A 1 93 ? -2.867 14.07 28.547 1 57.47 93 GLN A C 1
ATOM 697 O O . GLN A 1 93 ? -3.271 12.945 28.25 1 57.47 93 GLN A O 1
ATOM 702 N N . SER A 1 94 ? -3.652 15.156 28.141 1 61.44 94 SER A N 1
ATOM 703 C CA . SER A 1 94 ? -5.086 15.07 27.875 1 61.44 94 SER A CA 1
ATOM 704 C C . SER A 1 94 ? -5.379 15.219 26.391 1 61.44 94 SER A C 1
ATOM 706 O O . SER A 1 94 ? -6.535 15.398 26 1 61.44 94 SER A O 1
ATOM 708 N N . ASN A 1 95 ? -4.449 15.023 25.516 1 62.88 95 ASN A N 1
ATOM 709 C CA . ASN A 1 95 ? -4.773 15.266 24.109 1 62.88 95 ASN A CA 1
ATOM 710 C C . ASN A 1 95 ? -5.699 14.188 23.562 1 62.88 95 ASN A C 1
ATOM 712 O O . ASN A 1 95 ? -5.512 13 23.828 1 62.88 95 ASN A O 1
ATOM 716 N N . PRO A 1 96 ? -6.805 14.609 22.922 1 70.62 96 PRO A N 1
ATOM 717 C CA . PRO A 1 96 ? -7.664 13.609 22.281 1 70.62 96 PRO A CA 1
ATOM 718 C C . PRO A 1 96 ? -6.887 12.664 21.375 1 70.62 96 PRO A C 1
ATOM 720 O O . PRO A 1 96 ? -5.891 13.062 20.766 1 70.62 96 PRO A O 1
ATOM 723 N N . GLN A 1 97 ? -7.246 11.461 21.656 1 74.56 97 GLN A N 1
ATOM 724 C CA . GLN A 1 97 ? -6.609 10.453 20.812 1 74.56 97 GLN A CA 1
ATOM 725 C C . GLN A 1 97 ? -7.562 9.977 19.719 1 74.56 97 GLN A C 1
ATOM 727 O O . GLN A 1 97 ? -8.719 9.648 20 1 74.56 97 GLN A O 1
ATOM 732 N N . PHE A 1 98 ? -7.059 10.094 18.453 1 82.06 98 PHE A N 1
ATOM 733 C CA . PHE A 1 98 ? -7.809 9.57 17.328 1 82.06 98 PHE A CA 1
ATOM 734 C C . PHE A 1 98 ? -7.184 8.273 16.812 1 82.06 98 PHE A C 1
ATOM 736 O O . PHE A 1 98 ? -6.039 8.258 16.359 1 82.06 98 PHE A O 1
ATOM 743 N N . ASN A 1 99 ? -7.949 7.195 17.141 1 80.5 99 ASN A N 1
ATOM 744 C CA . ASN A 1 99 ? -7.438 5.891 16.734 1 80.5 99 ASN A CA 1
ATOM 745 C C . ASN A 1 99 ? -8.211 5.34 15.539 1 80.5 99 ASN A C 1
ATOM 747 O O . ASN A 1 99 ? -9.414 5.562 15.414 1 80.5 99 ASN A O 1
ATOM 751 N N . CYS A 1 100 ? -7.434 4.727 14.656 1 88.19 100 CYS A N 1
ATOM 752 C CA . CYS A 1 100 ? -8.031 4.07 13.5 1 88.19 100 CYS A CA 1
ATOM 753 C C . CYS A 1 100 ? -7.914 2.557 13.609 1 88.19 100 CYS A C 1
ATOM 755 O O . CYS A 1 100 ? -6.855 2.037 13.969 1 88.19 100 CYS A O 1
ATOM 757 N N . ILE A 1 101 ? -9.078 1.891 13.375 1 91.19 101 ILE A N 1
ATOM 758 C CA . ILE A 1 101 ? -9.07 0.434 13.297 1 91.19 101 ILE A CA 1
ATOM 759 C C . ILE A 1 101 ? -8.836 -0.008 11.859 1 91.19 101 ILE A C 1
ATOM 761 O O . ILE A 1 101 ? -9.539 0.43 10.945 1 91.19 101 ILE A O 1
ATOM 765 N N . ARG A 1 102 ? -7.945 -0.837 11.703 1 94 102 ARG A N 1
ATOM 766 C CA . ARG A 1 102 ? -7.559 -1.253 10.359 1 94 102 ARG A CA 1
ATOM 767 C C . ARG A 1 102 ? -8.617 -2.16 9.742 1 94 102 ARG A C 1
ATOM 769 O O . ARG A 1 102 ? -9 -3.166 10.336 1 94 102 ARG A O 1
ATOM 776 N N . GLN A 1 103 ? -9 -1.772 8.555 1 93.62 103 GLN A N 1
ATOM 777 C CA . GLN A 1 103 ? -9.82 -2.623 7.703 1 93.62 103 GLN A CA 1
ATOM 778 C C . GLN A 1 103 ? -9.07 -3.029 6.438 1 93.62 103 GLN A C 1
ATOM 780 O O . GLN A 1 103 ? -8.375 -2.213 5.836 1 93.62 103 GLN A O 1
ATOM 785 N N . PHE A 1 104 ? -9.328 -4.223 6.086 1 94.25 104 PHE A N 1
ATOM 786 C CA . PHE A 1 104 ? -8.68 -4.688 4.863 1 94.25 104 PHE A CA 1
ATOM 787 C C . PHE A 1 104 ? -9.375 -4.113 3.635 1 94.25 104 PHE A C 1
ATOM 789 O O . PHE A 1 104 ? -10.602 -3.984 3.609 1 94.25 104 PHE A O 1
ATOM 796 N N . MET A 1 105 ? -8.484 -3.811 2.676 1 95.38 105 MET A N 1
ATOM 797 C CA . MET A 1 105 ? -9.047 -3.541 1.354 1 95.38 105 MET A CA 1
ATOM 798 C C . MET A 1 105 ? -9.586 -4.816 0.72 1 95.38 105 MET A C 1
ATOM 800 O O . MET A 1 105 ? -9.234 -5.922 1.144 1 95.38 105 MET A O 1
ATOM 804 N N . GLY A 1 106 ? -10.43 -4.668 -0.243 1 94.5 106 GLY A N 1
ATOM 805 C CA . GLY A 1 106 ? -10.93 -5.824 -0.967 1 94.5 106 GLY A CA 1
ATOM 806 C C . GLY A 1 106 ? -9.828 -6.723 -1.499 1 94.5 106 GLY A C 1
ATOM 807 O O . GLY A 1 106 ? -9.906 -7.945 -1.371 1 94.5 106 GLY A O 1
ATOM 808 N N . THR A 1 107 ? -8.844 -6.133 -1.979 1 97.44 107 THR A N 1
ATOM 809 C CA . THR A 1 107 ? -7.738 -6.879 -2.574 1 97.44 107 THR A CA 1
ATOM 810 C C . THR A 1 107 ? -6.949 -7.625 -1.502 1 97.44 107 THR A C 1
ATOM 812 O O . THR A 1 107 ? -6.469 -8.734 -1.737 1 97.44 107 THR A O 1
ATOM 815 N N . GLU A 1 108 ? -6.801 -7.074 -0.387 1 97.12 108 GLU A N 1
ATOM 816 C CA . GLU A 1 108 ? -6.121 -7.742 0.719 1 97.12 108 GLU A CA 1
ATOM 817 C C . GLU A 1 108 ? -6.902 -8.969 1.188 1 97.12 108 GLU A C 1
ATOM 819 O O . GLU A 1 108 ? -6.309 -9.992 1.528 1 97.12 108 GLU A O 1
ATOM 824 N N . ARG A 1 109 ? -8.102 -8.797 1.203 1 95.75 109 ARG A N 1
ATOM 825 C CA . ARG A 1 109 ? -8.938 -9.938 1.568 1 95.75 109 ARG A CA 1
ATOM 826 C C . ARG A 1 109 ? -8.773 -11.078 0.567 1 95.75 109 ARG A C 1
ATOM 828 O O . ARG A 1 109 ? -8.641 -12.242 0.958 1 95.75 109 ARG A O 1
ATOM 835 N N . ASP A 1 110 ? -8.797 -10.703 -0.643 1 97.25 110 ASP A N 1
ATOM 836 C CA . ASP A 1 110 ? -8.578 -11.695 -1.69 1 97.25 110 ASP A CA 1
ATOM 837 C C . ASP A 1 110 ? -7.227 -12.383 -1.521 1 97.25 110 ASP A C 1
ATOM 839 O O . ASP A 1 110 ? -7.113 -13.594 -1.715 1 97.25 110 ASP A O 1
ATOM 843 N N . ALA A 1 111 ? -6.266 -11.633 -1.232 1 97.81 111 ALA A N 1
ATOM 844 C CA . ALA A 1 111 ? -4.918 -12.156 -1.032 1 97.81 111 ALA A CA 1
ATOM 845 C C . ALA A 1 111 ? -4.879 -13.141 0.128 1 97.81 111 ALA A C 1
ATOM 847 O O . ALA A 1 111 ? -4.293 -14.227 0.011 1 97.81 111 ALA A O 1
ATOM 848 N N . HIS A 1 112 ? -5.535 -12.805 1.159 1 95.75 112 HIS A N 1
ATOM 849 C CA . HIS A 1 112 ? -5.574 -13.695 2.318 1 95.75 112 HIS A CA 1
ATOM 850 C C . HIS A 1 112 ? -6.301 -14.992 1.992 1 95.75 112 HIS A C 1
ATOM 852 O O . HIS A 1 112 ? -5.871 -16.062 2.414 1 95.75 112 HIS A O 1
ATOM 858 N N . GLN A 1 113 ? -7.297 -14.836 1.291 1 95 113 GLN A N 1
ATOM 859 C CA . GLN A 1 113 ? -8.062 -16.016 0.902 1 95 113 GLN A CA 1
ATOM 860 C C . GLN A 1 113 ? -7.227 -16.953 0.028 1 95 113 GLN A C 1
ATOM 862 O O . GLN A 1 113 ? -7.246 -18.172 0.219 1 95 113 GLN A O 1
ATOM 867 N N . LEU A 1 114 ? -6.52 -16.375 -0.864 1 96.12 114 LEU A N 1
ATOM 868 C CA . LEU A 1 114 ? -5.668 -17.156 -1.752 1 96.12 114 LEU A CA 1
ATOM 869 C C . LEU A 1 114 ? -4.586 -17.875 -0.963 1 96.12 114 LEU A C 1
ATOM 871 O O . LEU A 1 114 ? -4.379 -19.078 -1.146 1 96.12 114 LEU A O 1
ATOM 875 N N . LEU A 1 115 ? -3.957 -17.172 -0.101 1 94.94 115 LEU A N 1
ATOM 876 C CA . LEU A 1 115 ? -2.871 -17.734 0.695 1 94.94 115 LEU A CA 1
ATOM 877 C C . LEU A 1 115 ? -3.379 -18.875 1.588 1 94.94 115 LEU A C 1
ATOM 879 O O . LEU A 1 115 ? -2.715 -19.891 1.735 1 94.94 115 LEU A O 1
ATOM 883 N N . GLN A 1 116 ? -4.547 -18.672 2.043 1 92.06 116 GLN A N 1
ATOM 884 C CA . GLN A 1 116 ? -5.152 -19.672 2.898 1 92.06 116 GLN A CA 1
ATOM 885 C C . GLN A 1 116 ? -5.488 -20.938 2.105 1 92.06 116 GLN A C 1
ATOM 887 O O . GLN A 1 116 ? -5.25 -22.047 2.572 1 92.06 116 GLN A O 1
ATOM 892 N N . SER A 1 117 ? -6.02 -20.75 0.963 1 90.19 117 SER A N 1
ATOM 893 C CA . SER A 1 117 ? -6.383 -21.875 0.109 1 90.19 117 SER A CA 1
ATOM 894 C C . SER A 1 117 ? -5.156 -22.688 -0.283 1 90.19 117 SER A C 1
ATOM 896 O O . SER A 1 117 ? -5.211 -23.922 -0.332 1 90.19 117 SER A O 1
ATOM 898 N N . LEU A 1 118 ? -4.078 -22.062 -0.494 1 89.62 118 LEU A N 1
ATOM 899 C CA . LEU A 1 118 ? -2.844 -22.719 -0.9 1 89.62 118 LEU A CA 1
ATOM 900 C C . LEU A 1 118 ? -2.207 -23.453 0.276 1 89.62 118 LEU A C 1
ATOM 902 O O . LEU A 1 118 ? -1.622 -24.531 0.102 1 89.62 118 LEU A O 1
ATOM 906 N N . ASP A 1 119 ? -2.344 -22.953 1.387 1 85 119 ASP A N 1
ATOM 907 C CA . ASP A 1 119 ? -1.85 -23.609 2.596 1 85 119 ASP A CA 1
ATOM 908 C C . ASP A 1 119 ? -2.623 -24.891 2.887 1 85 119 ASP A C 1
ATOM 910 O O . ASP A 1 119 ? -2.037 -25.891 3.291 1 85 119 ASP A O 1
ATOM 914 N N . GLU A 1 120 ? -3.85 -24.875 2.584 1 81 120 GLU A N 1
ATOM 915 C CA . GLU A 1 120 ? -4.691 -26.047 2.793 1 81 120 GLU A CA 1
ATOM 916 C C . GLU A 1 120 ? -4.363 -27.141 1.791 1 81 120 GLU A C 1
ATOM 918 O O . GLU A 1 120 ? -4.406 -28.328 2.127 1 81 120 GLU A O 1
ATOM 923 N N . MET A 1 121 ? -4.016 -26.766 0.634 1 74.56 121 MET A N 1
ATOM 924 C CA . MET A 1 121 ? -3.637 -27.734 -0.391 1 74.56 121 MET A CA 1
ATOM 925 C C . MET A 1 121 ? -2.285 -28.375 -0.073 1 74.56 121 MET A C 1
ATOM 927 O O . MET A 1 121 ? -2.082 -29.562 -0.308 1 74.56 121 MET A O 1
ATOM 931 N N . SER A 1 122 ? -1.363 -27.547 0.412 1 64.31 122 SER A N 1
ATOM 932 C CA . SER A 1 122 ? -0.038 -28.047 0.764 1 64.31 122 SER A CA 1
ATOM 933 C C . SER A 1 122 ? -0.088 -28.906 2.02 1 64.31 122 SER A C 1
ATOM 935 O O . SER A 1 122 ? 0.698 -29.859 2.168 1 64.31 122 SER A O 1
ATOM 937 N N . GLY A 1 123 ? -0.757 -28.484 3.059 1 57.22 123 GLY A N 1
ATOM 938 C CA . GLY A 1 123 ? -0.914 -29.281 4.266 1 57.22 123 GLY A CA 1
ATOM 939 C C . GLY A 1 123 ? -1.666 -30.578 4.035 1 57.22 123 GLY A C 1
ATOM 940 O O . GLY A 1 123 ? -1.511 -31.531 4.797 1 57.22 123 GLY A O 1
ATOM 941 N N . SER A 1 124 ? -2.641 -30.703 3.178 1 49.5 124 SER A N 1
ATOM 942 C CA . SER A 1 124 ? -3.338 -31.953 2.959 1 49.5 124 SER A CA 1
ATOM 943 C C . SER A 1 124 ? -2.402 -33 2.379 1 49.5 124 SER A C 1
ATOM 945 O O . SER A 1 124 ? -2.539 -34.219 2.674 1 49.5 124 SER A O 1
ATOM 947 N N . HIS A 1 125 ? -1.41 -32.875 1.515 1 40.75 125 HIS A N 1
ATOM 948 C CA . HIS A 1 125 ? -0.474 -33.938 1.174 1 40.75 125 HIS A CA 1
ATOM 949 C C . HIS A 1 125 ? 0.421 -34.312 2.357 1 40.75 125 HIS A C 1
ATOM 951 O O . HIS A 1 125 ? 0.741 -35.469 2.576 1 40.75 125 HIS A O 1
ATOM 957 N N . ASN A 1 126 ? 1.405 -33.469 2.809 1 36.38 126 ASN A N 1
ATOM 958 C CA . ASN A 1 126 ? 2.383 -33.938 3.791 1 36.38 126 ASN A CA 1
ATOM 959 C C . ASN A 1 126 ? 1.744 -34.156 5.16 1 36.38 126 ASN A C 1
ATOM 961 O O . ASN A 1 126 ? 2.389 -34.656 6.078 1 36.38 126 ASN A O 1
ATOM 965 N N . LEU A 1 127 ? 0.93 -33.281 5.848 1 36.03 127 LEU A N 1
ATOM 966 C CA . LEU A 1 127 ? 1.073 -33.375 7.297 1 36.03 127 LEU A CA 1
ATOM 967 C C . LEU A 1 127 ? 0.562 -34.719 7.809 1 36.03 127 LEU A C 1
ATOM 969 O O . LEU A 1 127 ? 0.273 -34.875 9 1 36.03 127 LEU A O 1
ATOM 973 N N . SER A 1 128 ? 0.28 -35.75 7.309 1 31.58 128 SER A N 1
ATOM 974 C CA . SER A 1 128 ? 0.544 -36.906 8.156 1 31.58 128 SER A CA 1
ATOM 975 C C . SER A 1 128 ? 1.952 -36.844 8.742 1 31.58 128 SER A C 1
ATOM 977 O O . SER A 1 128 ? 2.139 -37.031 9.945 1 31.58 128 SER A O 1
ATOM 979 N N . GLU A 1 129 ? 3.188 -37.406 8.172 1 31.86 129 GLU A N 1
ATOM 980 C CA . GLU A 1 129 ? 4.457 -37.594 8.867 1 31.86 129 GLU A CA 1
ATOM 981 C C . GLU A 1 129 ? 5.105 -36.25 9.195 1 31.86 129 GLU A C 1
ATOM 983 O O . GLU A 1 129 ? 6.27 -36.219 9.602 1 31.86 129 GLU A O 1
ATOM 988 N N . CYS A 1 130 ? 4.93 -35.125 8.664 1 27.05 130 CYS A N 1
ATOM 989 C CA . CYS A 1 130 ? 5.734 -34.031 9.18 1 27.05 130 CYS A CA 1
ATOM 990 C C . CYS A 1 130 ? 5.23 -33.594 10.547 1 27.05 130 CYS A C 1
ATOM 992 O O . CYS A 1 130 ? 4.078 -33.156 10.688 1 27.05 130 CYS A O 1
ATOM 994 N N . SER A 1 131 ? 5.719 -34.062 11.727 1 26.06 131 SER A N 1
ATOM 995 C CA . SER A 1 131 ? 5.734 -33.812 13.164 1 26.06 131 SER A CA 1
ATOM 996 C C . SER A 1 131 ? 5.77 -32.312 13.453 1 26.06 131 SER A C 1
ATOM 998 O O . SER A 1 131 ? 6.242 -31.516 12.633 1 26.06 131 SER A O 1
ATOM 1000 N N . PRO A 1 132 ? 5.336 -31.656 14.68 1 26.86 132 PRO A N 1
ATOM 1001 C CA . PRO A 1 132 ? 5.309 -30.328 15.32 1 26.86 132 PRO A CA 1
ATOM 1002 C C . PRO A 1 132 ? 6.621 -29.562 15.156 1 26.86 132 PRO A C 1
ATOM 1004 O O . PRO A 1 132 ? 6.711 -28.406 15.547 1 26.86 132 PRO A O 1
ATOM 1007 N N . GLY A 1 133 ? 7.707 -30.172 15.219 1 24.12 133 GLY A N 1
ATOM 1008 C CA . GLY A 1 133 ? 8.953 -29.5 15.555 1 24.12 133 GLY A CA 1
ATOM 1009 C C . GLY A 1 133 ? 9.305 -28.375 14.602 1 24.12 133 GLY A C 1
ATOM 1010 O O . GLY A 1 133 ? 10.078 -27.469 14.953 1 24.12 133 GLY A O 1
ATOM 1011 N N . LEU A 1 134 ? 9.57 -28.656 13.438 1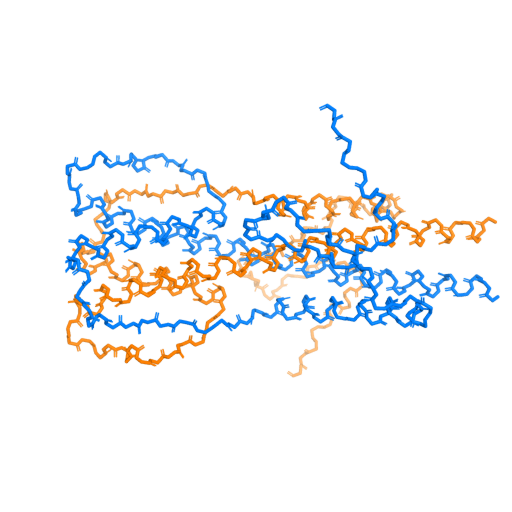 23.69 134 LEU A N 1
ATOM 1012 C CA . LEU A 1 134 ? 10.633 -27.875 12.805 1 23.69 134 LEU A CA 1
ATOM 1013 C C . LEU A 1 134 ? 10.156 -26.469 12.484 1 23.69 134 LEU A C 1
ATOM 1015 O O . LEU A 1 134 ? 10.867 -25.5 12.734 1 23.69 134 LEU A O 1
ATOM 1019 N N . VAL A 1 135 ? 9.414 -26.125 11.531 1 24.11 135 VAL A N 1
ATOM 1020 C CA . VAL A 1 135 ? 9.797 -24.891 10.836 1 24.11 135 VAL A CA 1
ATOM 1021 C C . VAL A 1 135 ? 9.211 -23.688 11.555 1 24.11 135 VAL A C 1
ATOM 1023 O O . VAL A 1 135 ? 7.992 -23.5 11.57 1 24.11 135 VAL A O 1
ATOM 1026 N N . ALA A 1 136 ? 9.703 -23.391 12.727 1 22.81 136 ALA A N 1
ATOM 1027 C CA . ALA A 1 136 ? 9.641 -22.062 13.344 1 22.81 136 ALA A CA 1
ATOM 1028 C C . ALA A 1 136 ? 9.961 -20.969 12.328 1 22.81 136 ALA A C 1
ATOM 1030 O O . ALA A 1 136 ? 11.117 -20.781 11.945 1 22.81 136 ALA A O 1
ATOM 1031 N N . CYS A 1 137 ? 9.453 -20.938 11.312 1 23.22 137 CYS A N 1
ATOM 1032 C CA . CYS A 1 137 ? 9.789 -19.781 10.492 1 23.22 137 CYS A CA 1
ATOM 1033 C C . CYS A 1 137 ? 9.875 -18.516 11.336 1 23.22 137 CYS A C 1
ATOM 1035 O O . CYS A 1 137 ? 8.914 -18.156 12.016 1 23.22 137 CYS A O 1
ATOM 1037 N N . GLN A 1 138 ? 11.102 -18.328 11.852 1 24.66 138 GLN A N 1
ATOM 1038 C CA . GLN A 1 138 ? 11.664 -17.141 12.5 1 24.66 138 GLN A CA 1
ATOM 1039 C C . GLN A 1 138 ? 11.195 -15.867 11.805 1 24.66 138 GLN A C 1
ATOM 1041 O O . GLN A 1 138 ? 11.609 -15.578 10.68 1 24.66 138 GLN A O 1
ATOM 1046 N N . VAL A 1 139 ? 10.188 -15.5 11.695 1 26.14 139 VAL A N 1
ATOM 1047 C CA . VAL A 1 139 ? 9.875 -14.094 11.445 1 26.14 139 VAL A CA 1
ATOM 1048 C C . VAL A 1 139 ? 10.812 -13.203 12.258 1 26.14 139 VAL A C 1
ATOM 1050 O O . VAL A 1 139 ? 11.266 -13.586 13.336 1 26.14 139 VAL A O 1
ATOM 1053 N N . LEU A 1 140 ? 11.336 -12.07 11.672 1 23.48 140 LEU A N 1
ATOM 1054 C CA . LEU A 1 140 ? 12.188 -11.07 12.312 1 23.48 140 LEU A CA 1
ATOM 1055 C C . LEU A 1 140 ? 11.797 -10.883 13.773 1 23.48 140 LEU A C 1
ATOM 1057 O O . LEU A 1 140 ? 10.672 -10.477 14.07 1 23.48 140 LEU A O 1
ATOM 1061 N N . PRO A 1 141 ? 12.625 -11.539 14.727 1 22.64 141 PRO A N 1
ATOM 1062 C CA . PRO A 1 141 ? 12.719 -11.133 16.125 1 22.64 141 PRO A CA 1
ATOM 1063 C C . PRO A 1 141 ? 13.086 -9.664 16.297 1 22.64 141 PRO A C 1
ATOM 1065 O O . PRO A 1 141 ? 13.594 -9.039 15.359 1 22.64 141 PRO A O 1
ATOM 1068 N N . HIS A 1 142 ? 12.773 -8.711 17.328 1 25.38 142 HIS A N 1
ATOM 1069 C CA . HIS A 1 142 ? 13.711 -7.922 18.109 1 25.38 142 HIS A CA 1
ATOM 1070 C C . HIS A 1 142 ? 15.047 -8.641 18.266 1 25.38 142 HIS A C 1
ATOM 1072 O O . HIS A 1 142 ? 15.156 -9.828 17.953 1 25.38 142 HIS A O 1
ATOM 1078 N N . ALA A 1 143 ? 16.016 -8.453 19.609 1 23.45 143 ALA A N 1
ATOM 1079 C CA . ALA A 1 143 ? 17.359 -8.805 20.078 1 23.45 143 ALA A CA 1
ATOM 1080 C C . ALA A 1 143 ? 17.547 -10.32 20.094 1 23.45 143 ALA A C 1
ATOM 1082 O O . ALA A 1 143 ? 16.922 -11.031 20.875 1 23.45 143 ALA A O 1
ATOM 1083 N N . CYS A 1 144 ? 17.781 -11.039 19.125 1 26.78 144 CYS A N 1
ATOM 1084 C CA . CYS A 1 144 ? 18.297 -12.383 19.312 1 26.78 144 CYS A CA 1
ATOM 1085 C C . CYS A 1 144 ? 19.547 -12.367 20.188 1 26.78 144 CYS A C 1
ATOM 1087 O O . CYS A 1 144 ? 20.578 -11.828 19.797 1 26.78 144 CYS A O 1
ATOM 1089 N N . ASN A 1 145 ? 19.375 -12.258 21.469 1 25.94 145 ASN A N 1
ATOM 1090 C CA . ASN A 1 145 ? 20.484 -12.625 22.344 1 25.94 145 ASN A CA 1
ATOM 1091 C C . ASN A 1 145 ? 21.078 -13.984 21.969 1 25.94 145 ASN A C 1
ATOM 1093 O O . ASN A 1 145 ? 20.344 -14.93 21.703 1 25.94 145 ASN A O 1
ATOM 1097 N N . ARG A 1 146 ? 22.406 -14.391 21.625 1 27.53 146 ARG A N 1
ATOM 1098 C CA . ARG A 1 146 ? 23.359 -15.469 21.406 1 27.53 146 ARG A CA 1
ATOM 1099 C C . ARG A 1 146 ? 22.984 -16.703 22.219 1 27.53 146 ARG A C 1
ATOM 1101 O O . ARG A 1 146 ? 23.375 -17.828 21.891 1 27.53 146 ARG A O 1
ATOM 1108 N N . ASN A 1 147 ? 22.672 -16.781 23.391 1 29.16 147 ASN A N 1
ATOM 1109 C CA . ASN A 1 147 ? 22.906 -17.938 24.234 1 29.16 147 ASN A CA 1
ATOM 111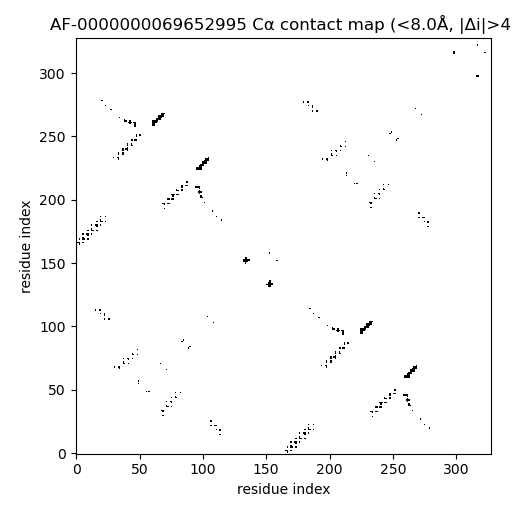0 C C . ASN A 1 147 ? 21.906 -19.062 23.938 1 29.16 147 ASN A C 1
ATOM 1112 O O . ASN A 1 147 ? 22.141 -20.219 24.297 1 29.16 147 ASN A O 1
ATOM 1116 N N . SER A 1 148 ? 20.562 -19.062 23.875 1 28.8 148 SER A N 1
ATOM 1117 C CA . SER A 1 148 ? 19.844 -20.328 24.047 1 28.8 148 SER A CA 1
ATOM 1118 C C . SER A 1 148 ? 19.562 -21 22.703 1 28.8 148 SER A C 1
ATOM 1120 O O . SER A 1 148 ? 19.281 -20.328 21.719 1 28.8 148 SER A O 1
ATOM 1122 N N . VAL A 1 149 ? 19.828 -22.312 22.359 1 29.14 149 VAL A N 1
ATOM 1123 C CA . VAL A 1 149 ? 19.812 -23.391 21.375 1 29.14 149 VAL A CA 1
ATOM 1124 C C . VAL A 1 149 ? 18.438 -23.469 20.703 1 29.14 149 VAL A C 1
ATOM 1126 O O . VAL A 1 149 ? 17.453 -23.781 21.359 1 29.14 149 VAL A O 1
ATOM 1129 N N . PRO A 1 150 ? 17.953 -22.656 19.953 1 31.02 150 PRO A N 1
ATOM 1130 C CA . PRO A 1 150 ? 16.562 -22.844 19.531 1 31.02 150 PRO A CA 1
ATOM 1131 C C . PRO A 1 150 ? 16.328 -24.141 18.766 1 31.02 150 PRO A C 1
ATOM 1133 O O . PRO A 1 150 ? 17.031 -24.391 17.766 1 31.02 150 PRO A O 1
ATOM 1136 N N . GLU A 1 151 ? 15.977 -25.25 19.188 1 30.58 151 GLU A N 1
ATOM 1137 C CA . GLU A 1 151 ? 15.719 -26.641 18.797 1 30.58 151 GLU A CA 1
ATOM 1138 C C . GLU A 1 151 ? 14.891 -26.703 17.516 1 30.58 151 GLU A C 1
ATOM 1140 O O . GLU A 1 151 ? 15.117 -27.562 16.656 1 30.58 151 GLU A O 1
ATOM 1145 N N . HIS A 1 152 ? 13.75 -26.328 17.469 1 29.36 152 HIS A N 1
ATOM 1146 C CA . HIS A 1 152 ? 12.82 -26.906 16.516 1 29.36 152 HIS A CA 1
ATOM 1147 C C . HIS A 1 152 ? 12.906 -26.188 15.164 1 29.36 152 HIS A C 1
ATOM 1149 O O . HIS A 1 152 ? 12.164 -25.234 14.914 1 29.36 152 HIS A O 1
ATOM 1155 N N . CYS A 1 153 ? 14.062 -25.984 14.617 1 28.72 153 CYS A N 1
ATOM 1156 C CA . CYS A 1 153 ? 14.367 -25.453 13.289 1 28.72 153 CYS A CA 1
ATOM 1157 C C . CYS A 1 153 ? 13.836 -26.375 12.195 1 28.72 153 CYS A C 1
ATOM 1159 O O . CYS A 1 153 ? 13.758 -27.578 12.383 1 28.72 153 CYS A O 1
ATOM 1161 N N . CYS A 1 154 ? 13.117 -25.891 11.203 1 31.2 154 CYS A N 1
ATOM 1162 C CA . CYS A 1 154 ? 12.648 -26.891 10.25 1 31.2 154 CYS A CA 1
ATOM 1163 C C . CYS A 1 154 ? 13.812 -27.656 9.648 1 31.2 154 CYS A C 1
ATOM 1165 O O . CYS A 1 154 ? 14.953 -27.188 9.672 1 31.2 154 CYS A O 1
ATOM 1167 N N . LYS A 1 155 ? 13.867 -28.953 9.336 1 29.05 155 LYS A N 1
ATOM 1168 C CA . LYS A 1 155 ? 14.82 -29.953 8.898 1 29.05 155 LYS A CA 1
ATOM 1169 C C . LYS A 1 155 ? 15.656 -29.453 7.723 1 29.05 155 LYS A C 1
ATOM 1171 O O . LYS A 1 155 ? 16.812 -29.844 7.562 1 29.05 155 LYS A O 1
ATOM 1176 N N . HIS A 1 156 ? 15.242 -28.891 6.719 1 29.17 156 HIS A N 1
ATOM 1177 C CA . HIS A 1 156 ? 16.062 -28.734 5.523 1 29.17 156 HIS A CA 1
ATOM 1178 C C . HIS A 1 156 ? 17.016 -27.562 5.66 1 29.17 156 HIS A C 1
ATOM 1180 O O . HIS A 1 156 ? 17.781 -27.266 4.738 1 29.17 156 HIS A O 1
ATOM 1186 N N . CYS A 1 157 ? 16.703 -26.672 6.465 1 30.7 157 CYS A N 1
ATOM 1187 C CA . CYS A 1 157 ? 17.641 -25.578 6.703 1 30.7 157 CYS A CA 1
ATOM 1188 C C . CYS A 1 157 ? 18.875 -26.078 7.438 1 30.7 157 CYS A C 1
ATOM 1190 O O . CYS A 1 157 ? 18.766 -26.641 8.523 1 30.7 157 CYS A O 1
ATOM 1192 N N . SER A 1 158 ? 19.828 -26.609 6.566 1 28 158 SER A N 1
ATOM 1193 C CA . SER A 1 158 ? 21.078 -27.078 7.164 1 28 158 SER A CA 1
ATOM 1194 C C . SER A 1 158 ? 21.656 -26.031 8.109 1 28 158 SER A C 1
ATOM 1196 O O . SER A 1 158 ? 22.672 -26.281 8.773 1 28 158 SER A O 1
ATOM 1198 N N . GLY A 1 159 ? 21.141 -25.375 9.023 1 28.41 159 GLY A N 1
ATOM 1199 C CA . GLY A 1 159 ? 21.641 -24.562 10.117 1 28.41 159 GLY A CA 1
ATOM 1200 C C . GLY A 1 159 ? 22.969 -23.891 9.805 1 28.41 159 GLY A C 1
ATOM 1201 O O . GLY A 1 159 ? 23.562 -23.234 10.672 1 28.41 159 GLY A O 1
ATOM 1202 N N . GLU A 1 160 ? 23.734 -24.234 8.789 1 26.89 160 GLU A N 1
ATOM 1203 C CA . GLU A 1 160 ? 25.141 -23.812 8.719 1 26.89 160 GLU A CA 1
ATOM 1204 C C . GLU A 1 160 ? 25.25 -22.375 8.211 1 26.89 160 GLU A C 1
ATOM 1206 O O . GLU A 1 160 ? 24.594 -22 7.238 1 26.89 160 GLU A O 1
ATOM 1211 N N . ILE A 1 161 ? 25.469 -21.406 9.117 1 27.7 161 ILE A N 1
ATOM 1212 C CA . ILE A 1 161 ? 25.906 -20.031 8.93 1 27.7 161 ILE A CA 1
ATOM 1213 C C . ILE A 1 161 ? 27.25 -20 8.219 1 27.7 161 ILE A C 1
ATOM 1215 O O . ILE A 1 161 ? 28.203 -20.641 8.672 1 27.7 161 ILE A O 1
ATOM 1219 N N . LEU A 1 162 ? 27.328 -20.188 6.867 1 21.83 162 LEU A N 1
ATOM 1220 C CA . LEU A 1 162 ? 28.672 -20.094 6.312 1 21.83 162 LEU A CA 1
ATOM 1221 C C . LEU A 1 162 ? 29.234 -18.688 6.508 1 21.83 162 LEU A C 1
ATOM 1223 O O . LEU A 1 162 ? 28.562 -17.703 6.227 1 21.83 162 LEU A O 1
ATOM 1227 N N . ASN A 1 163 ? 30.031 -18.438 7.555 1 22.98 163 ASN A N 1
ATOM 1228 C CA . ASN A 1 163 ? 31.094 -17.453 7.773 1 22.98 163 ASN A CA 1
ATOM 1229 C C . ASN A 1 163 ? 32 -17.312 6.551 1 22.98 163 ASN A C 1
ATOM 1231 O O . ASN A 1 163 ? 32.656 -18.281 6.16 1 22.98 163 ASN A O 1
ATOM 1235 N N . LEU A 1 164 ? 31.453 -16.641 5.422 1 18.94 164 LEU A N 1
ATOM 1236 C CA . LEU A 1 164 ? 32.656 -16.359 4.66 1 18.94 164 LEU A CA 1
ATOM 1237 C C . LEU A 1 164 ? 33.5 -15.281 5.352 1 18.94 164 LEU A C 1
ATOM 1239 O O . LEU A 1 164 ? 32.938 -14.359 5.957 1 18.94 164 LEU A O 1
ATOM 1243 N N . VAL B 1 1 ? 7.438 -38.594 -23.375 1 67.69 1 VAL B N 1
ATOM 1244 C CA . VAL B 1 1 ? 7.652 -37.219 -23.766 1 67.69 1 VAL B CA 1
ATOM 1245 C C . VAL B 1 1 ? 6.586 -36.312 -23.141 1 67.69 1 VAL B C 1
ATOM 1247 O O . VAL B 1 1 ? 6.906 -35.375 -22.438 1 67.69 1 VAL B O 1
ATOM 1250 N N . LEU B 1 2 ? 5.422 -36.844 -23.188 1 75.75 2 LEU B N 1
ATOM 1251 C CA . LEU B 1 2 ? 4.293 -36.031 -22.703 1 75.75 2 LEU B CA 1
ATOM 1252 C C . LEU B 1 2 ? 4.355 -35.875 -21.188 1 75.75 2 LEU B C 1
ATOM 1254 O O . LEU B 1 2 ? 4.16 -34.781 -20.656 1 75.75 2 LEU B O 1
ATOM 1258 N N . VAL B 1 3 ? 4.762 -36.906 -20.516 1 76.12 3 VAL B N 1
ATOM 1259 C CA . VAL B 1 3 ? 4.82 -36.906 -19.047 1 76.12 3 VAL B CA 1
ATOM 1260 C C . VAL B 1 3 ? 5.922 -35.969 -18.578 1 76.12 3 VAL B C 1
ATOM 1262 O O . VAL B 1 3 ? 5.727 -35.188 -17.641 1 76.12 3 VAL B O 1
ATOM 1265 N N . ARG B 1 4 ? 7.012 -35.969 -19.234 1 79.12 4 ARG B N 1
ATOM 1266 C CA . ARG B 1 4 ? 8.133 -35.125 -18.875 1 79.12 4 ARG B CA 1
ATOM 1267 C C . ARG B 1 4 ? 7.789 -33.656 -19.094 1 79.12 4 ARG B C 1
ATOM 1269 O O . ARG B 1 4 ? 8.094 -32.812 -18.234 1 79.12 4 ARG B O 1
ATOM 1276 N N . ASP B 1 5 ? 7.164 -33.406 -20.203 1 80.94 5 ASP B N 1
ATOM 1277 C CA . ASP B 1 5 ? 6.758 -32.031 -20.516 1 80.94 5 ASP B CA 1
ATOM 1278 C C . ASP B 1 5 ? 5.762 -31.516 -19.484 1 80.94 5 ASP B C 1
ATOM 1280 O O . ASP B 1 5 ? 5.883 -30.375 -19.016 1 80.94 5 ASP B O 1
ATOM 1284 N N . LEU B 1 6 ? 4.859 -32.375 -19.125 1 80.88 6 LEU B N 1
ATOM 1285 C CA . LEU B 1 6 ? 3.855 -31.984 -18.141 1 80.88 6 LEU B CA 1
ATOM 1286 C C . LEU B 1 6 ? 4.488 -31.766 -16.766 1 80.88 6 LEU B C 1
ATOM 1288 O O . LEU B 1 6 ? 4.102 -30.844 -16.047 1 80.88 6 LEU B O 1
ATOM 1292 N N . ALA B 1 7 ? 5.395 -32.531 -16.531 1 83.81 7 ALA B N 1
ATOM 1293 C CA . ALA B 1 7 ? 6.086 -32.406 -15.242 1 83.81 7 ALA B CA 1
ATOM 1294 C C . ALA B 1 7 ? 6.91 -31.141 -15.18 1 83.81 7 ALA B C 1
ATOM 1296 O O . ALA B 1 7 ? 6.969 -30.484 -14.141 1 83.81 7 ALA B O 1
ATOM 1297 N N . GLU B 1 8 ? 7.535 -30.797 -16.266 1 84.44 8 GLU B N 1
ATOM 1298 C CA . GLU B 1 8 ? 8.336 -29.578 -16.344 1 84.44 8 GLU B CA 1
ATOM 1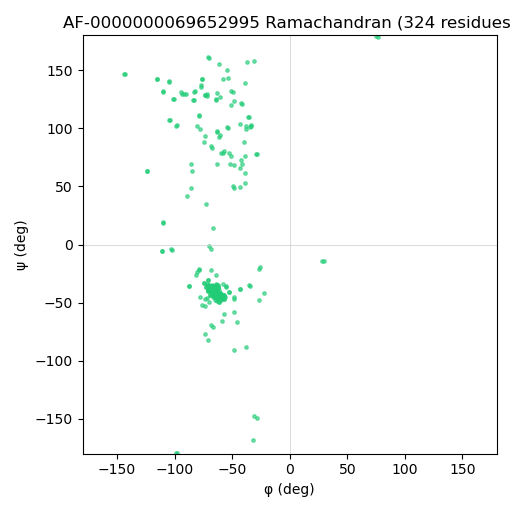299 C C . GLU B 1 8 ? 7.453 -28.328 -16.234 1 84.44 8 GLU B C 1
ATOM 1301 O O . GLU B 1 8 ? 7.828 -27.344 -15.594 1 84.44 8 GLU B O 1
ATOM 1306 N N . GLN B 1 9 ? 6.402 -28.438 -16.875 1 83.12 9 GLN B N 1
ATOM 1307 C CA . GLN B 1 9 ? 5.465 -27.328 -16.812 1 83.12 9 GLN B CA 1
ATOM 1308 C C . GLN B 1 9 ? 4.91 -27.156 -15.406 1 83.12 9 GLN B C 1
ATOM 1310 O O . GLN B 1 9 ? 4.777 -26.031 -14.922 1 83.12 9 GLN B O 1
ATOM 1315 N N . LYS B 1 10 ? 4.582 -28.234 -14.844 1 85.75 10 LYS B N 1
ATOM 1316 C CA . LYS B 1 10 ? 4.105 -28.188 -13.469 1 85.75 10 LYS B CA 1
ATOM 1317 C C . LYS B 1 10 ? 5.145 -27.547 -12.547 1 85.75 10 LYS B C 1
ATOM 1319 O O . LYS B 1 10 ? 4.797 -26.75 -11.68 1 85.75 10 LYS B O 1
ATOM 1324 N N . ALA B 1 11 ? 6.332 -27.969 -12.758 1 87.62 11 ALA B N 1
ATOM 1325 C CA . ALA B 1 11 ? 7.41 -27.422 -11.938 1 87.62 11 ALA B CA 1
ATOM 1326 C C . ALA B 1 11 ? 7.547 -25.906 -12.141 1 87.62 11 ALA B C 1
ATOM 1328 O O . ALA B 1 11 ? 7.707 -25.156 -11.18 1 87.62 11 ALA B O 1
ATOM 1329 N N . ALA B 1 12 ? 7.465 -25.5 -13.367 1 87.19 12 ALA B N 1
ATOM 1330 C CA . ALA B 1 12 ? 7.578 -24.078 -13.695 1 87.19 12 ALA B CA 1
ATOM 1331 C C . ALA B 1 12 ? 6.43 -23.281 -13.086 1 87.19 12 ALA B C 1
ATOM 1333 O O . ALA B 1 12 ? 6.641 -22.203 -12.523 1 87.19 12 ALA B O 1
ATOM 1334 N N . LEU B 1 13 ? 5.262 -23.859 -13.164 1 88.88 13 LEU B N 1
ATOM 1335 C CA . LEU B 1 13 ? 4.086 -23.219 -12.602 1 88.88 13 LEU B CA 1
ATOM 1336 C C . LEU B 1 13 ? 4.18 -23.141 -11.078 1 88.88 13 LEU B C 1
ATOM 1338 O O . LEU B 1 13 ? 3.809 -22.125 -10.477 1 88.88 13 LEU B O 1
ATOM 1342 N N . SER B 1 14 ? 4.652 -24.172 -10.547 1 88.62 14 SER B N 1
ATOM 1343 C CA . SER B 1 14 ? 4.809 -24.219 -9.094 1 88.62 14 SER B CA 1
ATOM 1344 C C . SER B 1 14 ? 5.801 -23.172 -8.617 1 88.62 14 SER B C 1
ATOM 1346 O O . SER B 1 14 ? 5.578 -22.516 -7.59 1 88.62 14 SER B O 1
ATOM 1348 N N . LEU B 1 15 ? 6.848 -22.969 -9.336 1 91.25 15 LEU B N 1
ATOM 1349 C CA . LEU B 1 15 ? 7.855 -21.969 -8.992 1 91.25 15 LEU B CA 1
ATOM 1350 C C . LEU B 1 15 ? 7.281 -20.562 -9.109 1 91.25 15 LEU B C 1
ATOM 1352 O O . LEU B 1 15 ? 7.484 -19.734 -8.219 1 91.25 15 LEU B O 1
ATOM 1356 N N . SER B 1 16 ? 6.609 -20.344 -10.125 1 92.75 16 SER B N 1
ATOM 1357 C CA . SER B 1 16 ? 6.004 -19.031 -10.336 1 92.75 16 SER B CA 1
ATOM 1358 C C . SER B 1 16 ? 4.957 -18.719 -9.266 1 92.75 16 SER B C 1
ATOM 1360 O O . SER B 1 16 ? 4.848 -17.578 -8.812 1 92.75 16 SER B O 1
ATOM 1362 N N . LEU B 1 17 ? 4.242 -19.688 -8.93 1 93.19 17 LEU B N 1
ATOM 1363 C CA . LEU B 1 17 ? 3.252 -19.531 -7.871 1 93.19 17 LEU B CA 1
ATOM 1364 C C . LEU B 1 17 ? 3.928 -19.234 -6.539 1 93.19 17 LEU B C 1
ATOM 1366 O O . LEU B 1 17 ? 3.467 -18.375 -5.777 1 93.19 17 LEU B O 1
ATOM 1370 N N . GLY B 1 18 ? 4.949 -19.891 -6.289 1 94.69 18 GLY B N 1
ATOM 1371 C CA . GLY B 1 18 ? 5.719 -19.609 -5.086 1 94.69 18 GLY B CA 1
ATOM 1372 C C . GLY B 1 18 ? 6.223 -18.188 -5.008 1 94.69 18 GLY B C 1
ATOM 1373 O O . GLY B 1 18 ? 6.086 -17.531 -3.969 1 94.69 18 GLY B O 1
ATOM 1374 N N . ARG B 1 19 ? 6.715 -17.719 -6.094 1 94.19 19 ARG B N 1
ATOM 1375 C CA . ARG B 1 19 ? 7.207 -16.359 -6.16 1 94.19 19 ARG B CA 1
ATOM 1376 C C . ARG B 1 19 ? 6.074 -15.352 -5.977 1 94.19 19 ARG B C 1
ATOM 1378 O O . ARG B 1 19 ? 6.223 -14.352 -5.266 1 94.19 19 ARG B O 1
ATOM 1385 N N . SER B 1 20 ? 5.031 -15.664 -6.637 1 97.38 20 SER B N 1
ATOM 1386 C CA . SER B 1 20 ? 3.893 -14.75 -6.555 1 97.38 20 SER B CA 1
ATOM 1387 C C . SER B 1 20 ? 3.348 -14.672 -5.133 1 97.38 20 SER B C 1
ATOM 1389 O O . SER B 1 20 ? 3.006 -13.594 -4.652 1 97.38 20 SER B O 1
ATOM 1391 N N . THR B 1 21 ? 3.297 -15.75 -4.473 1 96.19 21 THR B N 1
ATOM 1392 C CA . THR B 1 21 ? 2.76 -15.781 -3.115 1 96.19 21 THR B CA 1
ATOM 1393 C C . THR B 1 21 ? 3.705 -15.078 -2.145 1 96.19 21 THR B C 1
ATOM 1395 O O . THR B 1 21 ? 3.258 -14.414 -1.206 1 96.19 21 THR B O 1
ATOM 1398 N N . GLU B 1 22 ? 4.941 -15.18 -2.346 1 96.75 22 GLU B N 1
ATOM 1399 C CA . GLU B 1 22 ? 5.926 -14.469 -1.531 1 96.75 22 GLU B CA 1
ATOM 1400 C C . GLU B 1 22 ? 5.785 -12.961 -1.696 1 96.75 22 GLU B C 1
ATOM 1402 O O . GLU B 1 22 ? 5.871 -12.211 -0.718 1 96.75 22 GLU B O 1
ATOM 1407 N N . ILE B 1 23 ? 5.625 -12.555 -2.848 1 98 23 ILE B N 1
ATOM 1408 C CA . ILE B 1 23 ? 5.438 -11.141 -3.141 1 98 23 ILE B CA 1
ATOM 1409 C C . ILE B 1 23 ? 4.188 -10.625 -2.43 1 98 23 ILE B C 1
ATOM 1411 O O . ILE B 1 23 ? 4.219 -9.57 -1.796 1 98 23 ILE B O 1
ATOM 1415 N N . ILE B 1 24 ? 3.166 -11.391 -2.504 1 98.44 24 ILE B N 1
ATOM 1416 C CA . ILE B 1 24 ? 1.9 -11 -1.892 1 98.44 24 ILE B CA 1
ATOM 1417 C C . ILE B 1 24 ? 2.07 -10.898 -0.378 1 98.44 24 ILE B C 1
ATOM 1419 O O . ILE B 1 24 ? 1.611 -9.938 0.24 1 98.44 24 ILE B O 1
ATOM 1423 N N . LYS B 1 25 ? 2.74 -11.828 0.209 1 97.06 25 LYS B N 1
ATOM 1424 C CA . LYS B 1 25 ? 2.971 -11.805 1.651 1 97.06 25 LYS B CA 1
ATOM 1425 C C . LYS B 1 25 ? 3.768 -10.57 2.064 1 97.06 25 LYS B C 1
ATOM 1427 O O . LYS B 1 25 ? 3.451 -9.93 3.068 1 97.06 25 LYS B O 1
ATOM 1432 N N . THR B 1 26 ? 4.762 -10.305 1.289 1 98.38 26 THR B N 1
ATOM 1433 C CA . THR B 1 26 ? 5.605 -9.148 1.591 1 98.38 26 THR B CA 1
ATOM 1434 C C . THR B 1 26 ? 4.812 -7.852 1.455 1 98.38 26 THR B C 1
ATOM 1436 O O . THR B 1 26 ? 4.934 -6.957 2.293 1 98.38 26 THR B O 1
ATOM 1439 N N . ILE B 1 27 ? 3.951 -7.785 0.46 1 98.44 27 ILE B N 1
ATOM 1440 C CA . ILE B 1 27 ? 3.133 -6.598 0.241 1 98.44 27 ILE B CA 1
ATOM 1441 C C . ILE B 1 27 ? 2.182 -6.402 1.42 1 98.44 27 ILE B C 1
ATOM 1443 O O . ILE B 1 27 ? 2.021 -5.285 1.919 1 98.44 27 ILE B O 1
ATOM 1447 N N . LEU B 1 28 ? 1.605 -7.469 1.871 1 98 28 LEU B N 1
ATOM 1448 C CA . LEU B 1 28 ? 0.664 -7.395 2.982 1 98 28 LEU B CA 1
ATOM 1449 C C . LEU B 1 28 ? 1.36 -6.922 4.254 1 98 28 LEU B C 1
ATOM 1451 O O . LEU B 1 28 ? 0.789 -6.156 5.031 1 98 28 LEU B O 1
ATOM 1455 N N . ALA B 1 29 ? 2.564 -7.348 4.453 1 96.62 29 ALA B N 1
ATOM 1456 C CA . ALA B 1 29 ? 3.346 -6.891 5.598 1 96.62 29 ALA B CA 1
ATOM 1457 C C . ALA B 1 29 ? 3.66 -5.402 5.484 1 96.62 29 ALA B C 1
ATOM 1459 O O . ALA B 1 29 ? 3.572 -4.664 6.469 1 96.62 29 ALA B O 1
ATOM 1460 N N . GLU B 1 30 ? 4 -4.977 4.336 1 98 30 GLU B N 1
ATOM 1461 C CA . GLU B 1 30 ? 4.277 -3.562 4.098 1 98 30 GLU B CA 1
ATOM 1462 C C . GLU B 1 30 ? 3.027 -2.711 4.301 1 98 30 GLU B C 1
ATOM 1464 O O . GLU B 1 30 ? 3.111 -1.58 4.781 1 98 30 GLU B O 1
ATOM 1469 N N . HIS B 1 31 ? 1.886 -3.287 3.928 1 98.31 31 HIS B N 1
ATOM 1470 C CA . HIS B 1 31 ? 0.622 -2.588 4.129 1 98.31 31 HIS B CA 1
ATOM 1471 C C . HIS B 1 31 ? 0.356 -2.348 5.613 1 98.31 31 HIS B C 1
ATOM 1473 O O . HIS B 1 31 ? -0.172 -1.299 5.992 1 98.31 31 HIS B O 1
ATOM 1479 N N . THR B 1 32 ? 0.753 -3.316 6.387 1 96.94 32 THR B N 1
ATOM 1480 C CA . THR B 1 32 ? 0.556 -3.168 7.824 1 96.94 32 THR B CA 1
ATOM 1481 C C . THR B 1 32 ? 1.416 -2.033 8.375 1 96.94 32 THR B C 1
ATOM 1483 O O . THR B 1 32 ? 0.935 -1.203 9.148 1 96.94 32 THR B O 1
ATOM 1486 N N . VAL B 1 33 ? 2.627 -1.967 7.934 1 97.69 33 VAL B N 1
ATOM 1487 C CA . VAL B 1 33 ? 3.547 -0.917 8.359 1 97.69 33 VAL B CA 1
ATOM 1488 C C . VAL B 1 33 ? 3.037 0.442 7.887 1 97.69 33 VAL B C 1
ATOM 1490 O O . VAL B 1 33 ? 3.035 1.413 8.648 1 97.69 33 VAL B O 1
ATOM 1493 N N . LEU B 1 34 ? 2.602 0.446 6.688 1 98.25 34 LEU B N 1
ATOM 1494 C CA . LEU B 1 34 ? 2.105 1.679 6.086 1 98.25 34 LEU B CA 1
ATOM 1495 C C . LEU B 1 34 ? 0.855 2.17 6.809 1 98.25 34 LEU B C 1
ATOM 1497 O O . LEU B 1 34 ? 0.709 3.369 7.062 1 98.25 34 LEU B O 1
ATOM 1501 N N . PHE B 1 35 ? 0.034 1.296 7.176 1 97.88 35 PHE B N 1
ATOM 1502 C CA . PHE B 1 35 ? -1.197 1.665 7.863 1 97.88 35 PHE B CA 1
ATOM 1503 C C . PHE B 1 35 ? -0.891 2.318 9.203 1 97.88 35 PHE B C 1
ATOM 1505 O O . PHE B 1 35 ? -1.505 3.324 9.562 1 97.88 35 PHE B O 1
ATOM 1512 N N . GLU B 1 36 ? 0.014 1.779 9.883 1 96.62 36 GLU B N 1
ATOM 1513 C CA . GLU B 1 36 ? 0.377 2.334 11.18 1 96.62 36 GLU B CA 1
ATOM 1514 C C . GLU B 1 36 ? 0.919 3.754 11.047 1 96.62 36 GLU B C 1
ATOM 1516 O O . GLU B 1 36 ? 0.554 4.641 11.82 1 96.62 36 GLU B O 1
ATOM 1521 N N . ALA B 1 37 ? 1.721 3.928 10.07 1 97.69 37 ALA B N 1
ATOM 1522 C CA . ALA B 1 37 ? 2.287 5.254 9.836 1 97.69 37 ALA B CA 1
ATOM 1523 C C . ALA B 1 37 ? 1.198 6.258 9.461 1 97.69 37 ALA B C 1
ATOM 1525 O O . ALA B 1 37 ? 1.156 7.363 10 1 97.69 37 ALA B O 1
ATOM 1526 N N . LEU B 1 38 ? 0.317 5.844 8.625 1 98.12 38 LEU B N 1
ATOM 1527 C CA . LEU B 1 38 ? -0.728 6.742 8.148 1 98.12 38 LEU B CA 1
ATOM 1528 C C . LEU B 1 38 ? -1.759 7.008 9.242 1 98.12 38 LEU B C 1
ATOM 1530 O O . LEU B 1 38 ? -2.305 8.109 9.328 1 98.12 38 LEU B O 1
ATOM 1534 N N . SER B 1 39 ? -2.018 5.977 10.016 1 96.19 39 SER B N 1
ATOM 1535 C CA . SER B 1 39 ? -2.936 6.156 11.141 1 96.19 39 SER B CA 1
ATOM 1536 C C . SER B 1 39 ? -2.402 7.184 12.133 1 96.19 39 SER B C 1
ATOM 1538 O O . SER B 1 39 ? -3.158 8.016 12.633 1 96.19 39 SER B O 1
ATOM 1540 N N . SER B 1 40 ? -1.183 7.105 12.422 1 95.5 40 SER B N 1
ATOM 1541 C CA . SER B 1 40 ? -0.553 8.078 13.312 1 95.5 40 SER B CA 1
ATOM 1542 C C . SER B 1 40 ? -0.622 9.484 12.734 1 95.5 40 SER B C 1
ATOM 1544 O O . SER B 1 40 ? -0.937 10.438 13.445 1 95.5 40 SER B O 1
ATOM 1546 N N . ALA B 1 41 ? -0.303 9.586 11.461 1 97.31 41 ALA B N 1
ATOM 1547 C CA . ALA B 1 41 ? -0.385 10.883 10.797 1 97.31 41 ALA B CA 1
ATOM 1548 C C . ALA B 1 41 ? -1.803 11.445 10.859 1 97.31 41 ALA B C 1
ATOM 1550 O O . ALA B 1 41 ? -1.998 12.633 11.133 1 97.31 41 ALA B O 1
ATOM 1551 N N . ASN B 1 42 ? -2.736 10.586 10.594 1 96.12 42 ASN B N 1
ATOM 1552 C CA . ASN B 1 42 ? -4.141 10.977 10.656 1 96.12 42 ASN B CA 1
ATOM 1553 C C . ASN B 1 42 ? -4.52 11.484 12.047 1 96.12 42 ASN B C 1
ATOM 1555 O O . ASN B 1 42 ? -5.219 12.492 12.172 1 96.12 42 ASN B O 1
ATOM 1559 N N . SER B 1 43 ? -4.117 10.789 12.992 1 94 43 SER B N 1
ATOM 1560 C CA . SER B 1 43 ? -4.391 11.188 14.367 1 94 43 SER B CA 1
ATOM 1561 C C . SER B 1 43 ? -3.799 12.555 14.672 1 94 43 SER B C 1
ATOM 1563 O O . SER B 1 43 ? -4.469 13.414 15.258 1 94 43 SER B O 1
ATOM 1565 N N . ASN B 1 44 ? -2.584 12.766 14.32 1 93.94 44 ASN B N 1
ATOM 1566 C CA . ASN B 1 44 ? -1.935 14.055 14.523 1 93.94 44 ASN B CA 1
ATOM 1567 C C . ASN B 1 44 ? -2.705 15.18 13.836 1 93.94 44 ASN B C 1
ATOM 1569 O O . ASN B 1 44 ? -2.922 16.234 14.438 1 93.94 44 ASN B O 1
ATOM 1573 N N . LEU B 1 45 ? -3.119 14.953 12.672 1 94.62 45 LEU B N 1
ATOM 1574 C CA . LEU B 1 45 ? -3.803 15.984 11.898 1 94.62 45 LEU B CA 1
ATOM 1575 C C . LEU B 1 45 ? -5.184 16.266 12.484 1 94.62 45 LEU B C 1
ATOM 1577 O O . LEU B 1 45 ? -5.645 17.422 12.469 1 94.62 45 LEU B O 1
ATOM 1581 N N . GLN B 1 46 ? -5.766 15.242 12.938 1 92.44 46 GLN B N 1
ATOM 1582 C CA . GLN B 1 46 ? -7.066 15.43 13.578 1 92.44 46 GLN B CA 1
ATOM 1583 C C . GLN B 1 46 ? -6.941 16.281 14.836 1 92.44 46 GLN B C 1
ATOM 1585 O O . GLN B 1 46 ? -7.793 17.141 15.102 1 92.44 46 GLN B O 1
ATOM 1590 N N . VAL B 1 47 ? -5.957 16.016 15.609 1 90.75 47 VAL B N 1
ATOM 1591 C CA . VAL B 1 47 ? -5.719 16.797 16.828 1 90.75 47 VAL B CA 1
ATOM 1592 C C . VAL B 1 47 ? -5.488 18.266 16.453 1 90.75 47 VAL B C 1
ATOM 1594 O O . VAL B 1 47 ? -6.066 19.156 17.078 1 90.75 47 VAL B O 1
ATOM 1597 N N . ILE B 1 48 ? -4.727 18.5 15.438 1 91.44 48 ILE B N 1
ATOM 1598 C CA . ILE B 1 48 ? -4.465 19.859 14.977 1 91.44 48 ILE B CA 1
ATOM 1599 C C . ILE B 1 48 ? -5.766 20.5 14.5 1 91.44 48 ILE B C 1
ATOM 1601 O O . ILE B 1 48 ? -6.062 21.656 14.844 1 91.44 48 ILE B O 1
ATOM 1605 N N . SER B 1 49 ? -6.441 19.781 13.711 1 90.94 49 SER B N 1
ATOM 1606 C CA . SER B 1 49 ? -7.695 20.297 13.164 1 90.94 49 SER B CA 1
ATOM 1607 C C . SER B 1 49 ? -8.68 20.656 14.273 1 90.94 49 SER B C 1
ATOM 1609 O O . SER B 1 49 ? -9.359 21.688 14.188 1 90.94 49 SER B O 1
ATOM 1611 N N . SER B 1 50 ? -8.789 19.797 15.25 1 87.75 50 SER B N 1
ATOM 1612 C CA . SER B 1 50 ? -9.695 20.062 16.359 1 87.75 50 SER B CA 1
ATOM 1613 C C . SER B 1 50 ? -9.266 21.297 17.156 1 87.75 50 SER B C 1
ATOM 1615 O O . SER B 1 50 ? -10.109 22.047 17.656 1 87.75 50 SER B O 1
ATOM 1617 N N . ALA B 1 51 ? -8.008 21.562 17.297 1 85.75 51 ALA B N 1
ATOM 1618 C CA . ALA B 1 51 ? -7.465 22.703 18.031 1 85.75 51 ALA B CA 1
ATOM 1619 C C . ALA B 1 51 ? -7.723 24.016 17.297 1 85.75 51 ALA B C 1
ATOM 1621 O O . ALA B 1 51 ? -7.898 25.062 17.922 1 85.75 51 ALA B O 1
ATOM 1622 N N . PHE B 1 52 ? -7.781 23.984 16.031 1 85.31 52 PHE B N 1
ATOM 1623 C CA . PHE B 1 52 ? -7.91 25.219 15.25 1 85.31 52 PHE B CA 1
ATOM 1624 C C . PHE B 1 52 ? -9.344 25.391 14.758 1 85.31 52 PHE B C 1
ATOM 1626 O O . PHE B 1 52 ? -9.633 26.328 14.016 1 85.31 52 PHE B O 1
ATOM 1633 N N . ASN B 1 53 ? -10.141 24.516 14.992 1 77.69 53 ASN B N 1
ATOM 1634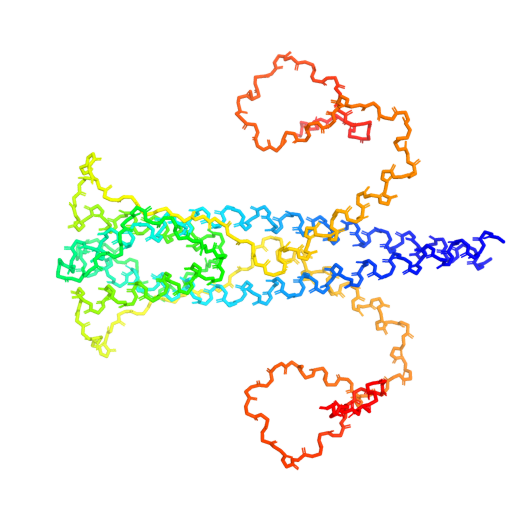 C CA . ASN B 1 53 ? -11.562 24.656 14.695 1 77.69 53 ASN B CA 1
ATOM 1635 C C . ASN B 1 53 ? -12.422 24.422 15.93 1 77.69 53 ASN B C 1
ATOM 1637 O O . ASN B 1 53 ? -13.195 23.469 15.984 1 77.69 53 ASN B O 1
ATOM 1641 N N . PRO B 1 54 ? -12.344 25.219 16.984 1 65.31 54 PRO B N 1
ATOM 1642 C CA . PRO B 1 54 ? -13.078 24.984 18.234 1 65.31 54 PRO B CA 1
ATOM 1643 C C . PRO B 1 54 ? -14.586 24.859 18.016 1 65.31 54 PRO B C 1
ATOM 1645 O O . PRO B 1 54 ? -15.266 24.188 18.797 1 65.31 54 PRO B O 1
ATOM 1648 N N . GLY B 1 55 ? -15.258 25.484 17.188 1 62.09 55 GLY B N 1
ATOM 1649 C CA . GLY B 1 55 ? -16.703 25.422 16.984 1 62.09 55 GLY B CA 1
ATOM 1650 C C . GLY B 1 55 ? -17.125 24.203 16.188 1 62.09 55 GLY B C 1
ATOM 1651 O O . GLY B 1 55 ? -18.328 23.922 16.078 1 62.09 55 GLY B O 1
ATOM 1652 N N . SER B 1 56 ? -16.297 23.672 15.484 1 57.19 56 SER B N 1
ATOM 1653 C CA . SER B 1 56 ? -16.688 22.562 14.617 1 57.19 56 SER B CA 1
ATOM 1654 C C . SER B 1 56 ? -16.797 21.266 15.398 1 57.19 56 SER B C 1
ATOM 1656 O O . SER B 1 56 ? -16.078 21.047 16.375 1 57.19 56 SER B O 1
ATOM 1658 N N . LYS B 1 57 ? -18.062 20.719 15.578 1 51.62 57 LYS B N 1
ATOM 1659 C CA . LYS B 1 57 ? -18.375 19.438 16.203 1 51.62 57 LYS B CA 1
ATOM 1660 C C . LYS B 1 57 ? -17.234 18.438 16 1 51.62 57 LYS B C 1
ATOM 1662 O O . LYS B 1 57 ? -16.938 18.047 14.867 1 51.62 57 LYS B O 1
ATOM 1667 N N . ILE B 1 58 ? -16.141 18.516 16.734 1 52.41 58 ILE B N 1
ATOM 1668 C CA . ILE B 1 58 ? -15.031 17.578 16.734 1 52.41 58 ILE B CA 1
ATOM 1669 C C . ILE B 1 58 ? -15.562 16.141 16.594 1 52.41 58 ILE B C 1
ATOM 1671 O O . ILE B 1 58 ? -16.547 15.781 17.234 1 52.41 58 ILE B O 1
ATOM 1675 N N . SER B 1 59 ? -15.508 15.547 15.477 1 53.97 59 SER B N 1
ATOM 1676 C CA . SER B 1 59 ? -15.797 14.117 15.555 1 53.97 59 SER B CA 1
ATOM 1677 C C . SER B 1 59 ? -15.25 13.516 16.844 1 53.97 59 SER B C 1
ATOM 1679 O O . SER B 1 59 ? -14.164 13.875 17.297 1 53.97 59 SER B O 1
ATOM 1681 N N . SER B 1 60 ? -16.078 13.18 17.688 1 56.78 60 SER B N 1
ATOM 1682 C CA . SER B 1 60 ? -15.703 12.594 18.984 1 56.78 60 SER B CA 1
ATOM 1683 C C . SER B 1 60 ? -14.445 11.742 18.859 1 56.78 60 SER B C 1
ATOM 1685 O O . SER B 1 60 ? -14.406 10.805 18.062 1 56.78 60 SER B O 1
ATOM 1687 N N . PRO B 1 61 ? -13.305 12.297 19.281 1 57.94 61 PRO B N 1
ATOM 1688 C CA . PRO B 1 61 ? -12.07 11.508 19.297 1 57.94 61 PRO B CA 1
ATOM 1689 C C . PRO B 1 61 ? -12.312 10.0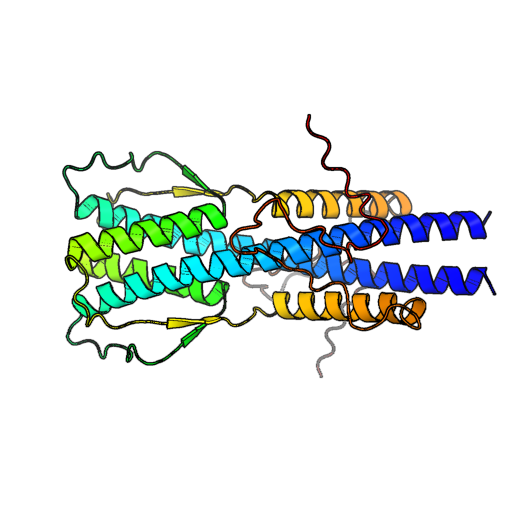39 19.625 1 57.94 61 PRO B C 1
ATOM 1691 O O . PRO B 1 61 ? -11.5 9.18 19.281 1 57.94 61 PRO B O 1
ATOM 1694 N N . SER B 1 62 ? -13.32 9.836 20.531 1 56.06 62 SER B N 1
ATOM 1695 C CA . SER B 1 62 ? -13.453 8.5 21.109 1 56.06 62 SER B CA 1
ATOM 1696 C C . SER B 1 62 ? -13.914 7.488 20.062 1 56.06 62 SER B C 1
ATOM 1698 O O . SER B 1 62 ? -13.914 6.281 20.312 1 56.06 62 SER B O 1
ATOM 1700 N N . ASN B 1 63 ? -14.18 8.008 18.844 1 59.09 63 ASN B N 1
ATOM 1701 C CA . ASN B 1 63 ? -14.766 7.012 17.953 1 59.09 63 ASN B CA 1
ATOM 1702 C C . ASN B 1 63 ? -13.719 6.395 17.031 1 59.09 63 ASN B C 1
ATOM 1704 O O . ASN B 1 63 ? -13.047 7.109 16.281 1 59.09 63 ASN B O 1
ATOM 1708 N N . ASN B 1 64 ? -13.398 5.258 17.422 1 71.88 64 ASN B N 1
ATOM 1709 C CA . ASN B 1 64 ? -12.539 4.434 16.578 1 71.88 64 ASN B CA 1
ATOM 1710 C C . ASN B 1 64 ? -13.125 4.273 15.18 1 71.88 64 ASN B C 1
ATOM 1712 O O . ASN B 1 64 ? -14.117 3.574 14.992 1 71.88 64 ASN B O 1
ATOM 1716 N N . SER B 1 65 ? -12.539 5.074 14.273 1 84.56 65 SER B N 1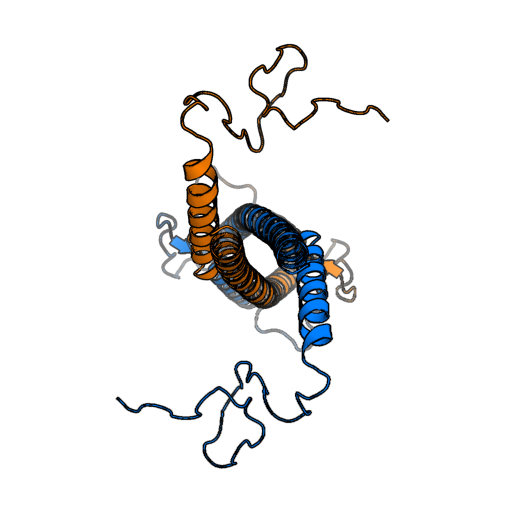
ATOM 1717 C CA . SER B 1 65 ? -12.992 4.957 12.891 1 84.56 65 SER B CA 1
ATOM 1718 C C . SER B 1 65 ? -12.297 3.805 12.172 1 84.56 65 SER B C 1
ATOM 1720 O O . SER B 1 65 ? -11.102 3.561 12.391 1 84.56 65 SER B O 1
ATOM 1722 N N . ARG B 1 66 ? -13.156 3.018 11.531 1 90.06 66 ARG B N 1
ATOM 1723 C CA . ARG B 1 66 ? -12.609 1.931 10.727 1 90.06 66 ARG B CA 1
ATOM 1724 C C . ARG B 1 66 ? -12.195 2.43 9.344 1 90.06 66 ARG B C 1
ATOM 1726 O O . ARG B 1 66 ? -12.977 3.09 8.656 1 90.06 66 ARG B O 1
ATOM 1733 N N . MET B 1 67 ? -10.883 2.182 9 1 94.19 67 MET B N 1
ATOM 1734 C CA . MET B 1 67 ? -10.406 2.66 7.711 1 94.19 67 MET B CA 1
ATOM 1735 C C . MET B 1 67 ? -9.43 1.669 7.09 1 94.19 67 MET B C 1
ATOM 1737 O O . MET B 1 67 ? -8.695 0.987 7.809 1 94.19 67 MET B O 1
ATOM 1741 N N . ASP B 1 68 ? -9.5 1.631 5.738 1 95.12 68 ASP B N 1
ATOM 1742 C CA . ASP B 1 68 ? -8.453 0.905 5.016 1 95.12 68 ASP B CA 1
ATOM 1743 C C . ASP B 1 68 ? -7.391 1.859 4.488 1 95.12 68 ASP B C 1
ATOM 1745 O O . ASP B 1 68 ? -7.465 3.068 4.707 1 95.12 68 ASP B O 1
ATOM 1749 N N . LEU B 1 69 ? -6.469 1.35 3.854 1 97.88 69 LEU B N 1
ATOM 1750 C CA . LEU B 1 69 ? -5.332 2.15 3.416 1 97.88 69 LEU B CA 1
ATOM 1751 C C . LEU B 1 69 ? -5.777 3.246 2.453 1 97.88 69 LEU B C 1
ATOM 1753 O O . LEU B 1 69 ? -5.355 4.398 2.58 1 97.88 69 LEU B O 1
ATOM 1757 N N . LEU B 1 70 ? -6.613 2.873 1.515 1 97.56 70 LEU B N 1
ATOM 1758 C CA . LEU B 1 70 ? -7.07 3.857 0.54 1 97.56 70 LEU B CA 1
ATOM 1759 C C . LEU B 1 70 ? -7.918 4.934 1.21 1 97.56 70 LEU B C 1
ATOM 1761 O O . LEU B 1 70 ? -7.773 6.121 0.908 1 97.56 70 LEU B O 1
ATOM 1765 N N . GLY B 1 71 ? -8.734 4.449 2.061 1 96.38 71 GLY B N 1
ATOM 1766 C CA . GLY B 1 71 ? -9.531 5.395 2.824 1 96.38 71 GLY B CA 1
ATOM 1767 C C . GLY B 1 71 ? -8.695 6.34 3.664 1 96.38 71 GLY B C 1
ATOM 1768 O O . GLY B 1 71 ? -8.961 7.543 3.705 1 96.38 71 GLY B O 1
ATOM 1769 N N . LEU B 1 72 ? -7.715 5.855 4.27 1 96.5 72 LEU B N 1
ATOM 1770 C CA . LEU B 1 72 ? -6.805 6.66 5.074 1 96.5 72 LEU B CA 1
ATOM 1771 C C . LEU B 1 72 ? -6.062 7.672 4.207 1 96.5 72 LEU B C 1
ATOM 1773 O O . LEU B 1 72 ? -5.91 8.836 4.594 1 96.5 72 LEU B O 1
ATOM 1777 N N . GLY B 1 73 ? -5.625 7.184 3.078 1 97.81 73 GLY B N 1
ATOM 1778 C CA . GLY B 1 73 ? -4.977 8.094 2.15 1 97.81 73 GLY B CA 1
ATOM 1779 C C . GLY B 1 73 ? -5.859 9.266 1.754 1 97.81 73 GLY B C 1
ATOM 1780 O O . GLY B 1 73 ? -5.414 10.414 1.767 1 97.81 73 GLY B O 1
ATOM 1781 N N . ARG B 1 74 ? -7.059 8.961 1.423 1 96.75 74 ARG B N 1
ATOM 1782 C CA . ARG B 1 74 ? -8 10 1.029 1 96.75 74 ARG B CA 1
ATOM 1783 C C . ARG B 1 74 ? -8.273 10.961 2.184 1 96.75 74 ARG B C 1
ATOM 1785 O O . ARG B 1 74 ? -8.352 12.18 1.984 1 96.75 74 ARG B O 1
ATOM 1792 N N . GLN B 1 75 ? -8.398 10.477 3.316 1 96.31 75 GLN B N 1
ATOM 1793 C CA . GLN B 1 75 ? -8.648 11.297 4.496 1 96.31 75 GLN B CA 1
ATOM 1794 C C . GLN B 1 75 ? -7.469 12.219 4.781 1 96.31 75 GLN B C 1
ATOM 1796 O O . GLN B 1 75 ? -7.656 13.398 5.086 1 96.31 75 GLN B O 1
ATOM 1801 N N . LEU B 1 76 ? -6.305 11.664 4.691 1 97.75 76 LEU B N 1
ATOM 1802 C CA . LEU B 1 76 ? -5.109 12.461 4.938 1 97.75 76 LEU B CA 1
ATOM 1803 C C . LEU B 1 76 ? -5.008 13.609 3.932 1 97.75 76 LEU B C 1
ATOM 1805 O O . LEU B 1 76 ? -4.648 14.727 4.297 1 97.75 76 LEU B O 1
ATOM 1809 N N . LYS B 1 77 ? -5.301 13.305 2.73 1 97.38 77 LYS B N 1
ATOM 1810 C CA . LYS B 1 77 ? -5.293 14.336 1.696 1 97.38 77 LYS B CA 1
ATOM 1811 C C . LYS B 1 77 ? -6.305 15.43 2.008 1 97.38 77 LYS B C 1
ATOM 1813 O O . LYS B 1 77 ? -5.969 16.625 1.974 1 97.38 77 LYS B O 1
ATOM 1818 N N . SER B 1 78 ? -7.461 15.031 2.291 1 96.81 78 SER B N 1
ATOM 1819 C CA . SER B 1 78 ? -8.531 15.977 2.57 1 96.81 78 SER B CA 1
ATOM 1820 C C . SER B 1 78 ? -8.227 16.812 3.816 1 96.81 78 SER B C 1
ATOM 1822 O O . SER B 1 78 ? -8.352 18.031 3.799 1 96.81 78 SER B O 1
ATOM 1824 N N . LEU B 1 79 ? -7.801 16.156 4.848 1 95.25 79 LEU B N 1
ATOM 1825 C CA . LEU B 1 79 ? -7.512 16.812 6.113 1 95.25 79 LEU B CA 1
ATOM 1826 C C . LEU B 1 79 ? -6.367 17.812 5.957 1 95.25 79 LEU B C 1
ATOM 1828 O O . LEU B 1 79 ? -6.43 18.922 6.484 1 95.25 79 LEU B O 1
ATOM 1832 N N . SER B 1 80 ? -5.371 17.391 5.289 1 96.06 80 SER B N 1
ATOM 1833 C CA . SER B 1 80 ? -4.223 18.266 5.09 1 96.06 80 SER B CA 1
ATOM 1834 C C . SER B 1 80 ? -4.602 19.484 4.258 1 96.06 80 SER B C 1
ATOM 1836 O O . SER B 1 80 ? -4.113 20.594 4.516 1 96.06 80 SER B O 1
ATOM 1838 N N . ASN B 1 81 ? -5.422 19.25 3.256 1 94.31 81 ASN B N 1
ATOM 1839 C CA . ASN B 1 81 ? -5.887 20.375 2.443 1 94.31 81 ASN B CA 1
ATOM 1840 C C . ASN B 1 81 ? -6.734 21.344 3.26 1 94.31 81 ASN B C 1
ATOM 1842 O O . ASN B 1 81 ? -6.578 22.562 3.143 1 94.31 81 ASN B O 1
ATOM 1846 N N . ASP B 1 82 ? -7.586 20.859 4.035 1 94 82 ASP B N 1
ATOM 1847 C CA . ASP B 1 82 ? -8.422 21.672 4.902 1 94 82 ASP B CA 1
ATOM 1848 C C . ASP B 1 82 ? -7.57 22.484 5.879 1 94 82 ASP B C 1
ATOM 1850 O O . ASP B 1 82 ? -7.832 23.672 6.105 1 94 82 ASP B O 1
ATOM 1854 N N . LEU B 1 83 ? -6.648 21.875 6.438 1 93.81 83 LEU B N 1
ATOM 1855 C CA . LEU B 1 83 ? -5.762 22.531 7.391 1 93.81 83 LEU B CA 1
ATOM 1856 C C . LEU B 1 83 ? -4.961 23.641 6.711 1 93.81 83 LEU B C 1
ATOM 1858 O O . LEU B 1 83 ? -4.789 24.719 7.273 1 93.81 83 LEU B O 1
ATOM 1862 N N . LYS B 1 84 ? -4.469 23.281 5.574 1 93.19 84 LYS B N 1
ATOM 1863 C CA . LYS B 1 84 ? -3.727 24.281 4.809 1 93.19 84 LYS B CA 1
ATOM 1864 C C . LYS B 1 84 ? -4.574 25.516 4.543 1 93.19 84 LYS B C 1
ATOM 1866 O O . LYS B 1 84 ? -4.113 26.656 4.734 1 93.19 84 LYS B O 1
ATOM 1871 N N . GLU B 1 85 ? -5.801 25.359 4.145 1 91.38 85 GLU B N 1
ATOM 1872 C CA . GLU B 1 85 ? -6.707 26.469 3.861 1 91.38 85 GLU B CA 1
ATOM 1873 C C . GLU B 1 85 ? -7.039 27.25 5.129 1 91.38 85 GLU B C 1
ATOM 1875 O O . GLU B 1 85 ? -7.121 28.469 5.102 1 91.38 85 GLU B O 1
ATOM 1880 N N . ARG B 1 86 ? -7.195 26.578 6.137 1 90.44 86 ARG B N 1
ATOM 1881 C CA . ARG B 1 86 ? -7.57 27.203 7.402 1 90.44 86 ARG B CA 1
ATOM 1882 C C . ARG B 1 86 ? -6.414 28 7.98 1 90.44 86 ARG B C 1
ATOM 1884 O O . ARG B 1 86 ? -6.617 29.109 8.508 1 90.44 86 ARG B O 1
ATOM 1891 N N . LEU B 1 87 ? -5.273 27.484 7.855 1 89.75 87 LEU B N 1
ATOM 1892 C CA . LEU B 1 87 ? -4.121 28.094 8.508 1 89.75 87 LEU B CA 1
ATOM 1893 C C . LEU B 1 87 ? -3.498 29.172 7.617 1 89.75 87 LEU B C 1
ATOM 1895 O O . LEU B 1 87 ? -2.982 30.172 8.109 1 89.75 87 LEU B O 1
ATOM 1899 N N . LEU B 1 88 ? -3.506 28.938 6.359 1 88.56 88 LEU B N 1
ATOM 1900 C CA . LEU B 1 88 ? -2.781 29.844 5.461 1 88.56 88 LEU B CA 1
ATOM 1901 C C . LEU B 1 88 ? -3.748 30.641 4.59 1 88.56 88 LEU B C 1
ATOM 1903 O O . LEU B 1 88 ? -3.354 31.609 3.949 1 88.56 88 LEU B O 1
ATOM 1907 N N . GLY B 1 89 ? -4.934 30.391 4.645 1 83.94 89 GLY B N 1
ATOM 1908 C CA . GLY B 1 89 ? -5.891 31.031 3.756 1 83.94 89 GLY B CA 1
ATOM 1909 C C . GLY B 1 89 ? -5.871 30.469 2.348 1 83.94 89 GLY B C 1
ATOM 1910 O O . GLY B 1 89 ? -5.172 29.5 2.076 1 83.94 89 GLY B O 1
ATOM 1911 N N . LYS B 1 90 ? -6.742 30.969 1.446 1 72.88 90 LYS B N 1
ATOM 1912 C CA . LYS B 1 90 ? -6.879 30.469 0.081 1 72.88 90 LYS B CA 1
ATOM 1913 C C . LYS B 1 90 ? -5.598 30.688 -0.715 1 72.88 90 LYS B C 1
ATOM 1915 O O . LYS B 1 90 ? -4.957 31.734 -0.596 1 72.88 90 LYS B O 1
ATOM 1920 N N . PRO B 1 91 ? -5.098 29.469 -1.296 1 64.12 91 PRO B N 1
ATOM 1921 C CA . PRO B 1 91 ? -3.811 29.484 -1.993 1 64.12 91 PRO B CA 1
ATOM 1922 C C . PRO B 1 91 ? -3.635 30.719 -2.883 1 64.12 91 PRO B C 1
ATOM 1924 O O . PRO B 1 91 ? -4.57 31.109 -3.582 1 64.12 91 PRO B O 1
ATOM 1927 N N . LEU B 1 92 ? -2.596 31.5 -2.625 1 57.47 92 LEU B N 1
ATOM 1928 C CA . LEU B 1 92 ? -2.174 32.469 -3.641 1 57.47 92 LEU B CA 1
ATOM 1929 C C . LEU B 1 92 ? -1.408 31.766 -4.762 1 57.47 92 LEU B C 1
ATOM 1931 O O . LEU B 1 92 ? -0.875 30.672 -4.566 1 57.47 92 LEU B O 1
ATOM 1935 N N . GLN B 1 93 ? -1.666 32.062 -6.055 1 57.5 93 GLN B N 1
ATOM 1936 C CA . GLN B 1 93 ? -1.024 31.609 -7.281 1 57.5 93 GLN B CA 1
ATOM 1937 C C . GLN B 1 93 ? 0.422 31.203 -7.027 1 57.5 93 GLN B C 1
ATOM 1939 O O . GLN B 1 93 ? 0.942 30.297 -7.691 1 57.5 93 GLN B O 1
ATOM 1944 N N . SER B 1 94 ? 1.111 31.641 -5.898 1 61.47 94 SER B N 1
ATOM 1945 C CA . SER B 1 94 ? 2.557 31.531 -5.738 1 61.47 94 SER B CA 1
ATOM 1946 C C . SER B 1 94 ? 2.91 30.5 -4.672 1 61.47 94 SER B C 1
ATOM 1948 O O . SER B 1 94 ? 4.062 30.406 -4.242 1 61.47 94 SER B O 1
ATOM 1950 N N . ASN B 1 95 ? 2.037 29.609 -4.293 1 62.88 95 ASN B N 1
ATOM 1951 C CA . ASN B 1 95 ? 2.408 28.703 -3.205 1 62.88 95 ASN B CA 1
ATOM 1952 C C . ASN B 1 95 ? 3.447 27.688 -3.656 1 62.88 95 ASN B C 1
ATOM 1954 O O . ASN B 1 95 ? 3.334 27.109 -4.746 1 62.88 95 ASN B O 1
ATOM 1958 N N . PRO B 1 96 ? 4.543 27.578 -2.908 1 70.44 96 PRO B N 1
ATOM 1959 C CA . PRO B 1 96 ? 5.512 26.531 -3.246 1 70.44 96 PRO B CA 1
ATOM 1960 C C . PRO B 1 96 ? 4.863 25.156 -3.434 1 70.44 96 PRO B C 1
ATOM 1962 O O . PRO B 1 96 ? 3.875 24.844 -2.768 1 70.44 96 PRO B O 1
ATOM 1965 N N . GLN B 1 97 ? 5.285 24.656 -4.531 1 74.56 97 GLN B N 1
ATOM 1966 C CA . GLN B 1 97 ? 4.781 23.312 -4.797 1 74.56 97 GLN B CA 1
ATOM 1967 C C . GLN B 1 97 ? 5.824 22.266 -4.449 1 74.56 97 GLN B C 1
ATOM 1969 O O . GLN B 1 97 ? 6.984 22.359 -4.855 1 74.56 97 GLN B O 1
ATOM 1974 N N . PHE B 1 98 ? 5.379 21.312 -3.562 1 82.12 98 PHE B N 1
ATOM 1975 C CA . PHE B 1 98 ? 6.23 20.172 -3.24 1 82.12 98 PHE B CA 1
ATOM 1976 C C . PHE B 1 98 ? 5.742 18.906 -3.955 1 82.12 98 PHE B C 1
ATOM 1978 O O . PHE B 1 98 ? 4.621 18.453 -3.725 1 82.12 98 PHE B O 1
ATOM 1985 N N . ASN B 1 99 ? 6.57 18.562 -4.973 1 80.88 99 ASN B N 1
ATOM 1986 C CA . ASN B 1 99 ? 6.195 17.391 -5.746 1 80.88 99 ASN B CA 1
ATOM 1987 C C . ASN B 1 99 ? 7.07 16.188 -5.402 1 80.88 99 ASN B C 1
ATOM 1989 O O . ASN B 1 99 ? 8.258 16.344 -5.121 1 80.88 99 ASN B O 1
ATOM 1993 N N . CYS B 1 100 ? 6.387 15.062 -5.344 1 88.38 100 CYS B N 1
ATOM 1994 C CA . CYS B 1 100 ? 7.102 13.812 -5.105 1 88.38 100 CYS B CA 1
ATOM 1995 C C . CYS B 1 100 ? 7.098 12.938 -6.352 1 88.38 100 CYS B C 1
ATOM 1997 O O . CYS B 1 100 ? 6.07 12.805 -7.02 1 88.38 100 CYS B O 1
ATOM 1999 N N . ILE B 1 101 ? 8.328 12.43 -6.676 1 91.56 101 ILE B N 1
ATOM 2000 C CA . ILE B 1 101 ? 8.438 11.469 -7.766 1 91.56 101 ILE B CA 1
ATOM 2001 C C . ILE B 1 101 ? 8.312 10.047 -7.215 1 91.56 101 ILE B C 1
ATOM 2003 O O . ILE B 1 101 ? 9.016 9.68 -6.273 1 91.56 101 ILE B O 1
ATOM 2007 N N . ARG B 1 102 ? 7.504 9.328 -7.793 1 94.44 102 ARG B N 1
ATOM 2008 C CA . ARG B 1 102 ? 7.215 7.988 -7.289 1 94.44 102 ARG B CA 1
ATOM 2009 C C . ARG B 1 102 ? 8.375 7.035 -7.57 1 94.44 102 ARG B C 1
ATOM 2011 O O . ARG B 1 102 ? 8.82 6.91 -8.711 1 94.44 102 ARG B O 1
ATOM 2018 N N . GLN B 1 103 ? 8.773 6.395 -6.508 1 94.12 103 GLN B N 1
ATOM 2019 C CA . GLN B 1 103 ? 9.703 5.277 -6.609 1 94.12 103 GLN B CA 1
ATOM 2020 C C . GLN B 1 103 ? 9.055 3.973 -6.16 1 94.12 103 GLN B C 1
ATOM 2022 O O . GLN B 1 103 ? 8.312 3.949 -5.172 1 94.12 103 GLN B O 1
ATOM 2027 N N . PHE B 1 104 ? 9.43 2.975 -6.863 1 94.69 104 PHE B N 1
ATOM 2028 C CA . PHE B 1 104 ? 8.883 1.675 -6.488 1 94.69 104 PHE B CA 1
ATOM 2029 C C . PHE B 1 104 ? 9.578 1.137 -5.242 1 94.69 104 PHE B C 1
ATOM 2031 O O . PHE B 1 104 ? 10.781 1.312 -5.07 1 94.69 104 PHE B O 1
ATOM 2038 N N . MET B 1 105 ? 8.695 0.502 -4.449 1 95.62 105 MET B N 1
ATOM 2039 C CA . MET B 1 105 ? 9.289 -0.306 -3.385 1 95.62 105 MET B CA 1
ATOM 2040 C C . MET B 1 105 ? 9.961 -1.551 -3.955 1 95.62 105 MET B C 1
ATOM 2042 O O . MET B 1 105 ? 9.688 -1.94 -5.094 1 95.62 105 MET B O 1
ATOM 2046 N N . GLY B 1 106 ? 10.828 -2.135 -3.195 1 94.69 106 GLY B N 1
ATOM 2047 C CA . GLY B 1 106 ? 11.461 -3.375 -3.617 1 94.69 106 GLY B CA 1
ATOM 2048 C C . GLY B 1 106 ? 10.461 -4.441 -4.027 1 94.69 106 GLY B C 1
ATOM 2049 O O . GLY B 1 106 ? 10.641 -5.102 -5.055 1 94.69 106 GLY B O 1
ATOM 2050 N N . THR B 1 107 ? 9.438 -4.539 -3.309 1 97.5 107 THR B N 1
ATOM 2051 C CA . THR B 1 107 ? 8.43 -5.559 -3.561 1 97.5 107 THR B CA 1
ATOM 2052 C C . THR B 1 107 ? 7.668 -5.258 -4.848 1 97.5 107 THR B C 1
ATOM 2054 O O . THR B 1 107 ? 7.297 -6.172 -5.586 1 97.5 107 THR B O 1
ATOM 2057 N N . GLU B 1 108 ? 7.434 -4.062 -5.125 1 97.31 108 GLU B N 1
ATOM 2058 C CA . GLU B 1 108 ? 6.766 -3.676 -6.367 1 97.31 108 GLU B CA 1
ATOM 2059 C C . GLU B 1 108 ? 7.629 -4.008 -7.582 1 97.31 108 GLU B C 1
ATOM 2061 O O . GLU B 1 108 ? 7.113 -4.434 -8.617 1 97.31 108 GLU B O 1
ATOM 2066 N N . ARG B 1 109 ? 8.805 -3.793 -7.422 1 95.94 109 ARG B N 1
ATOM 2067 C CA . ARG B 1 109 ? 9.727 -4.145 -8.508 1 95.94 109 ARG B CA 1
ATOM 2068 C C . ARG B 1 109 ? 9.711 -5.645 -8.766 1 95.94 109 ARG B C 1
ATOM 2070 O O . ARG B 1 109 ? 9.656 -6.078 -9.922 1 95.94 109 ARG B O 1
ATOM 2077 N N . ASP B 1 110 ? 9.75 -6.352 -7.707 1 97.38 110 ASP B N 1
ATOM 2078 C CA . ASP B 1 110 ? 9.656 -7.801 -7.832 1 97.38 110 ASP B CA 1
ATOM 2079 C C . ASP B 1 110 ? 8.367 -8.219 -8.531 1 97.38 110 ASP B C 1
ATOM 2081 O O . ASP B 1 110 ? 8.367 -9.133 -9.359 1 97.38 110 ASP B O 1
ATOM 2085 N N . ALA B 1 111 ? 7.336 -7.609 -8.156 1 97.94 111 ALA B N 1
ATOM 2086 C CA . ALA B 1 111 ? 6.027 -7.895 -8.742 1 97.94 111 ALA B CA 1
ATOM 2087 C C . ALA B 1 111 ? 6.027 -7.613 -10.242 1 97.94 111 ALA B C 1
ATOM 2089 O O . ALA B 1 111 ? 5.543 -8.422 -11.031 1 97.94 111 ALA B O 1
ATOM 2090 N N . HIS B 1 112 ? 6.602 -6.535 -10.602 1 96.06 112 HIS B N 1
ATOM 2091 C CA . HIS B 1 112 ? 6.668 -6.18 -12.016 1 96.06 112 HIS B CA 1
ATOM 2092 C C . HIS B 1 112 ? 7.516 -7.18 -12.789 1 96.06 112 HIS B C 1
ATOM 2094 O O . HIS B 1 112 ? 7.164 -7.559 -13.914 1 96.06 112 HIS B O 1
ATOM 2100 N N . GLN B 1 113 ? 8.523 -7.539 -12.188 1 95.31 113 GLN B N 1
ATOM 2101 C CA . GLN B 1 113 ? 9.406 -8.508 -12.828 1 95.31 113 GLN B CA 1
ATOM 2102 C C . GLN B 1 113 ? 8.688 -9.844 -13.039 1 95.31 113 GLN B C 1
ATOM 2104 O O . GLN B 1 113 ? 8.805 -10.445 -14.109 1 95.31 113 GLN B O 1
ATOM 2109 N N . LEU B 1 114 ? 7.969 -10.242 -12.062 1 96.19 114 LEU B N 1
ATOM 2110 C CA . LEU B 1 114 ? 7.219 -11.492 -12.148 1 96.19 114 LEU B CA 1
ATOM 2111 C C . LEU B 1 114 ? 6.172 -11.422 -13.258 1 96.19 114 LEU B C 1
ATOM 2113 O O . LEU B 1 114 ? 6.078 -12.328 -14.086 1 96.19 114 LEU B O 1
ATOM 2117 N N . LEU B 1 115 ? 5.461 -10.359 -13.273 1 95.12 115 LEU B N 1
ATOM 2118 C CA . LEU B 1 115 ? 4.398 -10.18 -14.258 1 95.12 115 LEU B CA 1
ATOM 2119 C C . LEU B 1 115 ? 4.965 -10.148 -15.672 1 95.12 115 LEU B C 1
ATOM 2121 O O . LEU B 1 115 ? 4.387 -10.727 -16.594 1 95.12 115 LEU B O 1
ATOM 2125 N N . GLN B 1 116 ? 6.094 -9.562 -15.758 1 92.31 116 GLN B N 1
ATOM 2126 C CA . GLN B 1 116 ? 6.75 -9.477 -17.062 1 92.31 116 GLN B CA 1
ATOM 2127 C C . GLN B 1 116 ? 7.223 -10.852 -17.531 1 92.31 116 GLN B C 1
ATOM 2129 O O . GLN B 1 116 ? 7.062 -11.203 -18.703 1 92.31 116 GLN B O 1
ATOM 2134 N N . SER B 1 117 ? 7.789 -11.578 -16.641 1 90.31 117 SER B N 1
ATOM 2135 C CA . SER B 1 117 ? 8.281 -12.914 -16.969 1 90.31 117 SER B CA 1
ATOM 2136 C C . SER B 1 117 ? 7.145 -13.828 -17.406 1 90.31 117 SER B C 1
ATOM 2138 O O . SER B 1 117 ? 7.305 -14.633 -18.328 1 90.31 117 SER B O 1
ATOM 2140 N N . LEU B 1 118 ? 6.027 -13.695 -16.828 1 89.88 118 LEU B N 1
ATOM 2141 C CA . LEU B 1 118 ? 4.871 -14.531 -17.141 1 89.88 118 LEU B CA 1
ATOM 2142 C C . LEU B 1 118 ? 4.254 -14.125 -18.469 1 89.88 118 LEU B C 1
ATOM 2144 O O . LEU B 1 118 ? 3.77 -14.977 -19.219 1 89.88 118 LEU B O 1
ATOM 2148 N N . ASP B 1 119 ? 4.301 -12.93 -18.766 1 85.25 119 ASP B N 1
ATOM 2149 C CA . ASP B 1 119 ? 3.814 -12.43 -20.062 1 85.25 119 ASP B CA 1
ATOM 2150 C C . ASP B 1 119 ? 4.684 -12.938 -21.203 1 85.25 119 ASP B C 1
ATOM 2152 O O . ASP B 1 119 ? 4.168 -13.305 -22.266 1 85.25 119 ASP B O 1
ATOM 2156 N N . GLU B 1 120 ? 5.918 -13.039 -20.953 1 81.5 120 GLU B N 1
ATOM 2157 C CA . GLU B 1 120 ? 6.848 -13.531 -21.969 1 81.5 120 GLU B CA 1
ATOM 2158 C C . GLU B 1 120 ? 6.652 -15.023 -22.219 1 81.5 120 GLU B C 1
ATOM 2160 O O . GLU B 1 120 ? 6.781 -15.492 -23.344 1 81.5 120 GLU B O 1
ATOM 2165 N N . MET B 1 121 ? 6.328 -15.719 -21.203 1 75.06 121 MET B N 1
ATOM 2166 C CA . MET B 1 121 ? 6.082 -17.156 -21.328 1 75.06 121 MET B CA 1
ATOM 2167 C C . MET B 1 121 ? 4.773 -17.422 -22.078 1 75.06 121 MET B C 1
ATOM 2169 O O . MET B 1 121 ? 4.684 -18.359 -22.859 1 75.06 121 MET B O 1
ATOM 2173 N N . SER B 1 122 ? 3.777 -16.578 -21.797 1 65 122 SER B N 1
ATOM 2174 C CA . SER B 1 122 ? 2.484 -16.734 -22.453 1 65 122 SER B CA 1
ATOM 2175 C C . SER B 1 122 ? 2.555 -16.281 -23.906 1 65 122 SER B C 1
ATOM 2177 O O . SER B 1 122 ? 1.838 -16.812 -24.766 1 65 122 SER B O 1
ATOM 2179 N N . GLY B 1 123 ? 3.146 -15.094 -24.203 1 57.47 123 GLY B N 1
ATOM 2180 C CA . GLY B 1 123 ? 3.318 -14.625 -25.562 1 57.47 123 GLY B CA 1
ATOM 2181 C C . GLY B 1 123 ? 4.191 -15.539 -26.406 1 57.47 123 GLY B C 1
ATOM 2182 O O . GLY B 1 123 ? 4.09 -15.547 -27.625 1 57.47 123 GLY B O 1
ATOM 2183 N N . SER B 1 124 ? 5.266 -16.125 -25.938 1 49.94 124 SER B N 1
ATOM 2184 C CA . SER B 1 124 ? 6.09 -17.016 -26.75 1 49.94 124 SER B CA 1
ATOM 2185 C C . SER B 1 124 ? 5.277 -18.188 -27.281 1 49.94 124 SER B C 1
ATOM 2187 O O . SER B 1 124 ? 5.574 -18.719 -28.359 1 49.94 124 SER B O 1
ATOM 2189 N N . HIS B 1 125 ? 4.293 -18.828 -26.734 1 41 125 HIS B N 1
ATOM 2190 C CA . HIS B 1 125 ? 3.475 -19.797 -27.453 1 41 125 HIS B CA 1
ATOM 2191 C C . HIS B 1 125 ? 2.629 -19.109 -28.516 1 41 125 HIS B C 1
ATOM 2193 O O . HIS B 1 125 ? 2.438 -19.656 -29.609 1 41 125 HIS B O 1
ATOM 2199 N N . ASN B 1 126 ? 1.603 -18.297 -28.281 1 35.56 126 ASN B N 1
ATOM 2200 C CA . ASN B 1 126 ? 0.699 -17.844 -29.328 1 35.56 126 ASN B CA 1
ATOM 2201 C C . ASN B 1 126 ? 1.359 -16.797 -30.234 1 35.56 126 ASN B C 1
ATOM 2203 O O . ASN B 1 126 ? 0.823 -16.453 -31.281 1 35.56 126 ASN B O 1
ATOM 2207 N N . LEU B 1 127 ? 1.992 -15.625 -29.797 1 36 127 LEU B N 1
ATOM 2208 C CA . LEU B 1 127 ? 1.89 -14.469 -30.688 1 36 127 LEU B CA 1
ATOM 2209 C C . LEU B 1 127 ? 2.77 -14.656 -31.922 1 36 127 LEU B C 1
ATOM 2211 O O . LEU B 1 127 ? 3.781 -13.961 -32.062 1 36 127 LEU B O 1
ATOM 2215 N N . SER B 1 128 ? 3.143 -15.586 -32.656 1 31.45 128 SER B N 1
ATOM 2216 C CA . SER B 1 128 ? 3.166 -15.367 -34.125 1 31.45 128 SER B CA 1
ATOM 2217 C C . SER B 1 128 ? 1.981 -14.523 -34.562 1 31.45 128 SER B C 1
ATOM 2219 O O . SER B 1 128 ? 2.143 -13.594 -35.344 1 31.45 128 SER B O 1
ATOM 2221 N N . GLU B 1 129 ? 0.639 -15.047 -34.938 1 31.7 129 GLU B N 1
ATOM 2222 C CA . GLU B 1 129 ? -0.377 -14.297 -35.656 1 31.7 129 GLU B CA 1
ATOM 2223 C C . GLU B 1 129 ? -0.854 -13.094 -34.844 1 31.7 129 GLU B C 1
ATOM 2225 O O . GLU B 1 129 ? -1.838 -12.445 -35.219 1 31.7 129 GLU B O 1
ATOM 2230 N N . CYS B 1 130 ? -0.832 -12.977 -33.562 1 26.33 130 CYS B N 1
ATOM 2231 C CA . CYS B 1 130 ? -1.518 -11.797 -33.062 1 26.33 130 CYS B CA 1
ATOM 2232 C C . CYS B 1 130 ? -0.695 -10.539 -33.312 1 26.33 130 CYS B C 1
ATOM 2234 O O . CYS B 1 130 ? 0.431 -10.422 -32.812 1 26.33 130 CYS B O 1
ATOM 2236 N N . SER B 1 131 ? -0.795 -9.82 -34.469 1 24.98 131 SER B N 1
ATOM 2237 C CA . SER B 1 131 ? -0.396 -8.508 -34.969 1 24.98 131 SER B CA 1
ATOM 2238 C C . SER B 1 131 ? -0.376 -7.465 -33.875 1 24.98 131 SER B C 1
ATOM 2240 O O . SER B 1 131 ? -1.085 -7.602 -32.875 1 24.98 131 SER B O 1
ATOM 2242 N N . PRO B 1 132 ? 0.368 -6.27 -33.938 1 27.02 132 PRO B N 1
ATOM 2243 C CA . PRO B 1 132 ? 0.573 -5.039 -33.156 1 27.02 132 PRO B CA 1
ATOM 2244 C C . PRO B 1 132 ? -0.732 -4.453 -32.625 1 27.02 132 PRO B C 1
ATOM 2246 O O . PRO B 1 132 ? -0.712 -3.467 -31.875 1 27.02 132 PRO B O 1
ATOM 2249 N N . GLY B 1 133 ? -1.754 -4.508 -33.406 1 23.28 133 GLY B N 1
ATOM 2250 C CA . GLY B 1 133 ? -2.84 -3.564 -33.188 1 23.28 133 GLY B CA 1
ATOM 2251 C C . GLY B 1 133 ? -3.426 -3.617 -31.797 1 23.28 133 GLY B C 1
ATOM 2252 O O . GLY B 1 133 ? -4.102 -2.682 -31.375 1 23.28 133 GLY B O 1
ATOM 2253 N N . LEU B 1 134 ? -3.914 -4.707 -31.453 1 23.03 134 LEU B N 1
ATOM 2254 C CA . LEU B 1 134 ? -5.113 -4.613 -30.625 1 23.03 134 LEU B CA 1
ATOM 2255 C C . LEU B 1 134 ? -4.77 -4.117 -29.219 1 23.03 134 LEU B C 1
ATOM 2257 O O . LEU B 1 134 ? -5.441 -3.227 -28.688 1 23.03 134 LEU B O 1
ATOM 2261 N N . VAL B 1 135 ? -4.32 -4.852 -28.266 1 23.25 135 VAL B N 1
ATOM 2262 C CA . VAL B 1 135 ? -4.945 -4.648 -26.953 1 23.25 135 VAL B CA 1
ATOM 2263 C C . VAL B 1 135 ? -4.258 -3.494 -26.234 1 23.25 135 VAL B C 1
ATOM 2265 O O . VAL B 1 135 ? -3.1 -3.605 -25.828 1 23.25 135 VAL B O 1
ATOM 2268 N N . ALA B 1 136 ? -4.34 -2.303 -26.781 1 22.38 136 ALA B N 1
ATOM 2269 C CA . ALA B 1 136 ? -4.258 -1.073 -25.984 1 22.38 136 ALA B CA 1
ATOM 2270 C C . ALA B 1 136 ? -4.984 -1.228 -24.656 1 22.38 136 ALA B C 1
ATOM 2272 O O . ALA B 1 136 ? -6.215 -1.232 -24.609 1 22.38 136 ALA B O 1
ATOM 2273 N N . CYS B 1 137 ? -4.762 -2.09 -23.953 1 22.89 137 CYS B N 1
ATOM 2274 C CA . CYS B 1 137 ? -5.422 -2.129 -22.656 1 22.89 137 CYS B CA 1
ATOM 2275 C C . CYS B 1 137 ? -5.523 -0.733 -22.047 1 22.89 137 CYS B C 1
ATOM 2277 O O . CYS B 1 137 ? -4.508 -0.12 -21.719 1 22.89 137 CYS B O 1
ATOM 2279 N N . GLN B 1 138 ? -6.52 0.037 -22.625 1 23.52 138 GLN B N 1
ATOM 2280 C CA . GLN B 1 138 ? -7.078 1.286 -22.109 1 23.52 138 GLN B CA 1
ATOM 2281 C C . GLN B 1 138 ? -7.332 1.205 -20.609 1 23.52 138 GLN B C 1
ATOM 2283 O O . GLN B 1 138 ? -8.242 0.507 -20.172 1 23.52 138 GLN B O 1
ATOM 2288 N N . VAL B 1 139 ? -6.711 1.105 -19.703 1 25.7 139 VAL B N 1
ATOM 2289 C CA . VAL B 1 139 ? -7 1.414 -18.297 1 25.7 139 VAL B CA 1
ATOM 2290 C C . VAL B 1 139 ? -7.953 2.605 -18.219 1 25.7 139 VAL 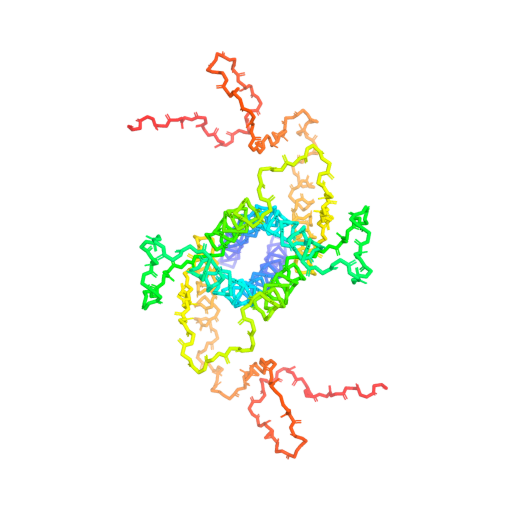B C 1
ATOM 2292 O O . VAL B 1 139 ? -8.102 3.354 -19.188 1 25.7 139 VAL B O 1
ATOM 2295 N N . LEU B 1 140 ? -8.281 3.322 -17.125 1 23.25 140 LEU B N 1
ATOM 2296 C CA . LEU B 1 140 ? -9.258 4.398 -17.016 1 23.25 140 LEU B CA 1
ATOM 2297 C C . LEU B 1 140 ? -9.156 5.355 -18.188 1 23.25 140 LEU B C 1
ATOM 2299 O O . LEU B 1 140 ? -8.125 6.016 -18.375 1 23.25 140 LEU B O 1
ATOM 2303 N N . PRO B 1 141 ? -10.102 5.262 -19.141 1 23.11 141 PRO B N 1
ATOM 2304 C CA . PRO B 1 141 ? -10.438 6.266 -20.156 1 23.11 141 PRO B CA 1
ATOM 2305 C C . PRO B 1 141 ? -10.914 7.586 -19.547 1 23.11 141 PRO B C 1
ATOM 2307 O O . PRO B 1 141 ? -11.289 7.625 -18.375 1 23.11 141 PRO B O 1
ATOM 2310 N N . HIS B 1 142 ? -10.891 8.875 -20.078 1 24.36 142 HIS B N 1
ATOM 2311 C CA . HIS B 1 142 ? -11.984 9.836 -20.234 1 24.36 142 HIS B CA 1
ATOM 2312 C C . HIS B 1 142 ? -13.312 9.133 -20.469 1 24.36 142 HIS B C 1
ATOM 2314 O O . HIS B 1 142 ? -13.344 7.922 -20.719 1 24.36 142 HIS B O 1
ATOM 2320 N N . ALA B 1 143 ? -14.477 9.938 -21.469 1 24.06 143 ALA B N 1
ATOM 2321 C CA . ALA B 1 143 ? -15.844 9.938 -21.984 1 24.06 143 ALA B CA 1
ATOM 2322 C C . ALA B 1 143 ? -16.109 8.703 -22.844 1 24.06 143 ALA B C 1
ATOM 2324 O O . ALA B 1 143 ? -15.586 8.586 -23.953 1 24.06 143 ALA B O 1
ATOM 2325 N N . CYS B 1 144 ? -16.203 7.547 -22.516 1 26.03 144 CYS B N 1
ATOM 2326 C CA . CYS B 1 144 ? -16.766 6.547 -23.422 1 26.03 144 CYS B CA 1
ATOM 2327 C C . CYS B 1 144 ? -18.109 7.008 -23.969 1 26.03 144 CYS B C 1
ATOM 2329 O O . CYS B 1 144 ? -19.094 7.086 -23.25 1 26.03 144 CYS B O 1
ATOM 2331 N N . ASN B 1 145 ? -18.062 7.914 -24.906 1 25.61 145 ASN B N 1
ATOM 2332 C CA . ASN B 1 145 ? -19.266 8.117 -25.719 1 25.61 145 ASN B CA 1
ATOM 2333 C C . ASN B 1 145 ? -19.797 6.805 -26.281 1 25.61 145 ASN B C 1
ATOM 2335 O O . ASN B 1 145 ? -19.016 5.996 -26.797 1 25.61 145 ASN B O 1
ATOM 2339 N N . ARG B 1 146 ? -21.031 6.164 -26.125 1 28.31 146 ARG B N 1
ATOM 2340 C CA . ARG B 1 146 ? -21.953 5.148 -26.641 1 28.31 146 ARG B CA 1
ATOM 2341 C C . ARG B 1 146 ? -21.688 4.859 -28.109 1 28.31 146 ARG B C 1
ATOM 2343 O O . ARG B 1 146 ? -22.078 3.814 -28.625 1 28.31 146 ARG B O 1
ATOM 2350 N N . ASN B 1 147 ? -21.438 5.676 -29 1 29.14 147 ASN B N 1
ATOM 2351 C CA . ASN B 1 147 ? -21.703 5.414 -30.422 1 29.14 147 ASN B CA 1
ATOM 2352 C C . ASN B 1 147 ? -20.625 4.512 -31.031 1 29.14 147 ASN B C 1
ATOM 2354 O O . ASN B 1 147 ? -20.828 3.961 -32.125 1 29.14 147 ASN B O 1
ATOM 2358 N N . SER B 1 148 ? -19.25 4.578 -30.906 1 28.55 148 SER B N 1
ATOM 2359 C CA . SER B 1 148 ? -18.469 3.9 -31.938 1 28.55 148 SER B CA 1
ATOM 2360 C C . SER B 1 148 ? -18.094 2.488 -31.516 1 28.55 148 SER B C 1
ATOM 2362 O O . SER B 1 148 ? -17.812 2.246 -30.344 1 28.55 148 SER B O 1
ATOM 2364 N N . VAL B 1 149 ? -18.219 1.295 -32.219 1 29.52 149 VAL B N 1
ATOM 2365 C CA . VAL B 1 149 ? -18.078 -0.154 -32.312 1 29.52 149 VAL B CA 1
ATOM 2366 C C . VAL B 1 149 ? -16.672 -0.57 -31.922 1 29.52 149 VAL B C 1
ATOM 2368 O O . VAL B 1 149 ? -15.703 -0.226 -32.594 1 29.52 149 VAL B O 1
ATOM 2371 N N . PRO B 1 150 ? -16.172 -0.523 -30.781 1 31 150 PRO B N 1
ATOM 2372 C CA . PRO B 1 150 ? -14.75 -0.826 -30.625 1 31 150 PRO B CA 1
ATOM 2373 C C . PRO B 1 150 ? -14.391 -2.242 -31.078 1 31 150 PRO B C 1
ATOM 2375 O O . PRO B 1 150 ? -15.023 -3.209 -30.641 1 31 150 PRO B O 1
ATOM 2378 N N . GLU B 1 151 ? -13.969 -2.631 -32.188 1 31.36 151 GLU B N 1
ATOM 2379 C CA . GLU B 1 151 ? -13.578 -3.824 -32.938 1 31.36 151 GLU B CA 1
ATOM 2380 C C . GLU B 1 151 ? -12.617 -4.691 -32.125 1 31.36 151 GLU B C 1
ATOM 2382 O O . GLU B 1 151 ? -12.641 -5.918 -32.219 1 31.36 151 GLU B O 1
ATOM 2387 N N . HIS B 1 152 ? -11.547 -4.27 -31.703 1 30.02 152 HIS B N 1
ATOM 2388 C CA . HIS B 1 152 ? -10.477 -5.223 -31.406 1 30.02 152 HIS B CA 1
ATOM 2389 C C . HIS B 1 152 ? -10.555 -5.723 -29.969 1 30.02 152 HIS B C 1
ATOM 2391 O O . HIS B 1 152 ? -9.898 -5.184 -29.078 1 30.02 152 HIS B O 1
ATOM 2397 N N . CYS B 1 153 ? -11.672 -6.039 -29.406 1 29.22 153 CYS B N 1
ATOM 2398 C CA . CYS B 1 153 ? -11.906 -6.684 -28.109 1 29.22 153 CYS B CA 1
ATOM 2399 C C . CYS B 1 153 ? -11.273 -8.062 -28.062 1 29.22 153 CYS B C 1
ATOM 2401 O O . CYS B 1 153 ? -11.172 -8.742 -29.094 1 29.22 153 CYS B O 1
ATOM 2403 N N . CYS B 1 154 ? -10.453 -8.344 -27.047 1 31.33 154 CYS B N 1
ATOM 2404 C CA . CYS B 1 154 ? -9.891 -9.688 -27.125 1 31.33 154 CYS B CA 1
ATOM 2405 C C . CYS B 1 154 ? -10.992 -10.734 -27.266 1 31.33 154 CYS B C 1
ATOM 2407 O O . CYS B 1 154 ? -12.148 -10.469 -26.938 1 31.33 154 CYS B O 1
ATOM 2409 N N . LYS B 1 155 ? -10.938 -11.836 -27.984 1 29.45 155 LYS B N 1
ATOM 2410 C CA . LYS B 1 155 ? -11.852 -12.906 -28.391 1 29.45 155 LYS B CA 1
ATOM 2411 C C . LYS B 1 155 ? -12.633 -13.438 -27.188 1 29.45 155 LYS B C 1
ATOM 2413 O O . LYS B 1 155 ? -13.758 -13.906 -27.328 1 29.45 155 LYS B O 1
ATOM 2418 N N . HIS B 1 156 ? -12.109 -13.703 -26.062 1 29.23 156 HIS B N 1
ATOM 2419 C CA . HIS B 1 156 ? -12.859 -14.469 -25.078 1 29.23 156 HIS B CA 1
ATOM 2420 C C . HIS B 1 156 ? -13.844 -13.586 -24.312 1 29.23 156 HIS B C 1
ATOM 2422 O O . HIS B 1 156 ? -14.57 -14.062 -23.438 1 29.23 156 HIS B O 1
ATOM 2428 N N . CYS B 1 157 ? -13.578 -12.367 -24.219 1 30.94 157 CYS B N 1
ATOM 2429 C CA . CYS B 1 157 ? -14.547 -11.477 -23.594 1 30.94 157 CYS B CA 1
ATOM 2430 C C . CYS B 1 157 ? -15.805 -11.352 -24.438 1 30.94 157 CYS B C 1
ATOM 2432 O O . CYS B 1 157 ? -15.742 -10.961 -25.609 1 30.94 157 CYS B O 1
ATOM 2434 N N . SER B 1 158 ? -16.703 -12.398 -24.219 1 27.7 158 SER B N 1
ATOM 2435 C CA . SER B 1 158 ? -17.969 -12.336 -24.938 1 27.7 158 SER B CA 1
ATOM 2436 C C . SER B 1 158 ? -18.625 -10.969 -24.781 1 27.7 158 SER B C 1
ATOM 2438 O O . SER B 1 158 ? -19.516 -10.789 -23.938 1 27.7 158 SER B O 1
ATOM 2440 N N . GLY B 1 159 ? -18.141 -9.805 -24.953 1 28.36 159 GLY B N 1
ATOM 2441 C CA . GLY B 1 159 ? -18.719 -8.484 -25.109 1 28.36 159 GLY B CA 1
ATOM 2442 C C . GLY B 1 159 ? -20.062 -8.336 -24.422 1 28.36 159 GLY B C 1
ATOM 2443 O O . GLY B 1 159 ? -20.734 -7.309 -24.547 1 28.36 159 GLY B O 1
ATOM 2444 N N . GLU B 1 160 ? -20.781 -9.359 -23.984 1 26.69 160 GLU B N 1
ATOM 2445 C CA . GLU B 1 160 ? -22.172 -9.188 -23.609 1 26.69 160 GLU B CA 1
ATOM 2446 C C . GLU B 1 160 ? -22.297 -8.555 -22.219 1 26.69 160 GLU B C 1
ATOM 2448 O O . GLU B 1 160 ? -21.625 -8.961 -21.281 1 26.69 160 GLU B O 1
ATOM 2453 N N . ILE B 1 161 ? -22.547 -7.227 -22.141 1 27.36 161 ILE B N 1
ATOM 2454 C CA . ILE B 1 161 ? -23.031 -6.418 -21.031 1 27.36 161 ILE B CA 1
ATOM 2455 C C . ILE B 1 161 ? -24.375 -6.961 -20.547 1 27.36 161 ILE B C 1
ATOM 2457 O O . ILE B 1 161 ? -25.328 -7.066 -21.312 1 27.36 161 ILE B O 1
ATOM 2461 N N . LEU B 1 162 ? -24.422 -8.055 -19.703 1 21.92 162 LEU B N 1
ATOM 2462 C CA . LEU B 1 162 ? -25.766 -8.398 -19.234 1 21.92 162 LEU B CA 1
ATOM 2463 C C . LEU B 1 162 ? -26.344 -7.277 -18.391 1 21.92 162 LEU B C 1
ATOM 2465 O O . LEU B 1 162 ? -25.672 -6.738 -17.516 1 21.92 162 LEU B O 1
ATOM 2469 N N . ASN B 1 163 ? -27.172 -6.387 -18.922 1 22.33 163 ASN B N 1
ATOM 2470 C CA . ASN B 1 163 ? -28.234 -5.551 -18.375 1 22.33 163 ASN B CA 1
ATOM 2471 C C . ASN B 1 163 ? -29.094 -6.316 -17.375 1 22.33 163 ASN B C 1
ATOM 2473 O O . ASN B 1 163 ? -29.766 -7.281 -17.75 1 22.33 163 ASN B O 1
ATOM 2477 N N . LEU B 1 164 ? -28.5 -6.66 -16.141 1 18.97 164 LEU B N 1
ATOM 2478 C CA . LEU B 1 164 ? -29.672 -6.988 -15.336 1 18.97 164 LEU B CA 1
ATOM 2479 C C . LEU B 1 164 ? -30.453 -5.727 -14.969 1 18.97 164 LEU B C 1
ATOM 2481 O O . LEU B 1 164 ? -29.859 -4.672 -14.75 1 18.97 164 LEU B O 1
#

Sequence (328 aa):
VLVRDLAEQKAALSLSLGRSTEIIKTILAEHTVLFEALSSANSNLQVISSAFNPGSKISSPSNNSRMDLLGLGRQLKSLSNDLKERLLGKPLQSNPQFNCIRQFMGTERDAHQLLQSLDEMSGSHNLSECSPGLVACQVLPHACNRNSVPEHCCKHCSGEILNLVLVRDLAEQKAALSLSLGRSTEIIKTILAEHTVLFEALSSANSNLQVISSAFNPGSKISSPSNNSRMDLLGLGRQLKSLSNDLKERLLGKPLQSNPQFNCIRQFMGTERDAHQLLQSLDEMSGSHNLSECSPGLVACQVLPHACNRNSVPEHCCKHCSGEILNL

pLDDT: mean 72.07, std 28.03, range [18.94, 98.5]

Solvent-accessible surface area (backbone atoms only — not comparable to full-atom values): 19049 Å² total; per-residue (Å²): 108,68,61,58,53,45,49,50,50,35,51,51,39,51,50,51,36,52,52,49,51,52,47,50,54,52,49,53,52,49,48,53,55,36,41,53,28,43,39,52,21,43,22,33,46,48,48,46,50,43,69,74,34,75,82,51,81,58,73,60,40,84,54,66,43,77,38,27,64,61,56,46,24,51,48,40,26,51,51,30,48,52,47,35,40,70,75,68,39,79,81,58,98,76,60,73,56,47,49,66,42,84,38,78,44,74,62,52,50,50,50,51,51,50,54,49,55,51,48,53,60,56,46,66,71,52,52,78,82,63,71,93,51,22,70,59,76,75,62,92,69,81,86,79,72,87,78,78,83,80,73,46,51,34,79,82,62,72,79,73,77,80,81,124,107,68,61,58,52,45,49,51,50,35,51,52,40,50,50,52,35,52,53,48,51,51,45,50,52,52,50,55,53,49,49,53,56,36,41,54,28,46,39,51,21,42,23,34,48,48,48,45,49,44,69,75,33,74,84,52,82,57,74,62,40,83,53,65,42,76,38,26,62,61,55,45,22,50,48,39,26,52,52,30,48,52,48,35,38,70,74,69,39,78,83,57,100,76,60,74,56,48,47,66,41,84,38,78,46,73,60,53,50,52,49,50,51,50,54,49,54,51,49,50,60,56,44,69,73,60,52,79,79,65,69,92,74,47,83,68,78,74,61,93,71,86,85,80,71,88,79,76,81,80,76,66,60,68,82,80,61,69,81,70,73,79,80,122